Protein AF-A0A2V4DAQ4-F1 (afdb_monomer)

Mean predicted aligned error: 3.09 Å

Sequence (218 aa):
MEGFARWHLEQPGQRAATIFVIADQLGDAGFRNWLAELLSASPHITVACHGLNHRSWSAWGEDEEGFTAALRLAKRKIMEFVGPAWRPWFRAPAGYVAPWMSRVLASEGFTVDSSVNPSMLVERKAGKGNSWHQVEAAMELAGVVERPWLTSGIGPACGPALHLPILRGFAKRAWRRISSLPLASDANICDRSREVVTVYWHLDDHARRNGRWAPPLS

pLDDT: mean 94.97, std 4.45, range [60.16, 98.81]

Structure (mmCIF, N/CA/C/O backbone):
data_AF-A0A2V4DAQ4-F1
#
_entry.id   AF-A0A2V4DAQ4-F1
#
loop_
_atom_site.group_PDB
_atom_site.id
_atom_site.type_symbol
_atom_site.label_atom_id
_atom_site.label_alt_id
_atom_site.label_comp_id
_atom_site.label_asym_id
_atom_site.label_entity_id
_atom_site.label_seq_id
_atom_site.pdbx_PDB_ins_code
_atom_site.Cartn_x
_atom_site.Cartn_y
_atom_site.Cartn_z
_atom_site.occupancy
_atom_site.B_iso_or_equiv
_atom_site.auth_seq_id
_atom_site.auth_comp_id
_atom_site.auth_asym_id
_atom_site.auth_atom_id
_atom_site.pdbx_PDB_model_num
ATOM 1 N N . MET A 1 1 ? 0.193 -2.028 -17.803 1.00 88.06 1 MET A N 1
ATOM 2 C CA . MET A 1 1 ? 1.449 -2.142 -17.029 1.00 88.06 1 MET A CA 1
ATOM 3 C C . MET A 1 1 ? 2.583 -1.298 -17.610 1.00 88.06 1 MET A C 1
ATOM 5 O O . MET A 1 1 ? 3.127 -0.480 -16.880 1.00 88.06 1 MET A O 1
ATOM 9 N N . GLU A 1 2 ? 2.880 -1.382 -18.911 1.00 90.31 2 GLU A N 1
ATOM 10 C CA . GLU A 1 2 ? 3.940 -0.575 -19.558 1.00 90.31 2 GLU A CA 1
ATOM 11 C C . GLU A 1 2 ? 3.824 0.941 -19.336 1.00 90.31 2 GLU A C 1
ATOM 13 O O . GLU A 1 2 ? 4.829 1.609 -19.115 1.00 90.31 2 GLU A O 1
ATOM 18 N N . GLY A 1 3 ? 2.603 1.492 -19.350 1.00 93.12 3 GLY A N 1
ATOM 19 C CA . GLY A 1 3 ? 2.387 2.919 -19.089 1.00 93.12 3 GLY A CA 1
ATOM 20 C C . GLY A 1 3 ? 2.895 3.363 -17.710 1.00 93.12 3 GLY A C 1
ATOM 21 O O . GLY A 1 3 ? 3.480 4.436 -17.605 1.00 93.12 3 GLY A O 1
ATOM 22 N N . PHE A 1 4 ? 2.760 2.513 -16.680 1.00 94.50 4 PHE A N 1
ATOM 23 C CA . PHE A 1 4 ? 3.320 2.792 -15.355 1.00 94.50 4 PHE A CA 1
ATOM 24 C C . PHE A 1 4 ? 4.847 2.793 -15.399 1.00 94.50 4 PHE A C 1
ATOM 26 O O . PHE A 1 4 ? 5.459 3.736 -14.911 1.00 94.50 4 PHE A O 1
ATOM 33 N N . ALA A 1 5 ? 5.452 1.756 -15.991 1.00 94.19 5 ALA A N 1
ATOM 34 C CA . ALA A 1 5 ? 6.907 1.643 -16.075 1.00 94.19 5 ALA A CA 1
ATOM 35 C C . ALA A 1 5 ? 7.506 2.853 -16.800 1.00 94.19 5 ALA A C 1
ATOM 37 O O . ALA A 1 5 ? 8.439 3.468 -16.299 1.00 94.19 5 ALA A O 1
ATOM 38 N N . ARG A 1 6 ? 6.896 3.263 -17.916 1.00 92.88 6 ARG A N 1
ATOM 39 C CA . ARG A 1 6 ? 7.272 4.471 -18.654 1.00 92.88 6 ARG A CA 1
ATOM 40 C C . ARG A 1 6 ? 7.172 5.727 -17.792 1.00 92.88 6 ARG A C 1
ATOM 42 O O . ARG A 1 6 ? 8.155 6.438 -17.633 1.00 92.88 6 ARG A O 1
ATOM 49 N N . TRP A 1 7 ? 6.006 5.964 -17.187 1.00 92.19 7 TRP A N 1
ATOM 50 C CA . TRP A 1 7 ? 5.784 7.113 -16.308 1.00 92.19 7 TRP A CA 1
ATOM 51 C C . TRP A 1 7 ? 6.791 7.169 -15.150 1.00 92.19 7 TRP A C 1
ATOM 53 O O . TRP A 1 7 ? 7.235 8.254 -14.783 1.00 92.19 7 TRP A O 1
ATOM 63 N N . HIS A 1 8 ? 7.145 6.025 -14.566 1.00 93.62 8 HIS A N 1
ATOM 64 C CA . HIS A 1 8 ? 8.093 5.940 -13.456 1.00 93.62 8 HIS A CA 1
ATOM 65 C C . HIS A 1 8 ? 9.540 6.185 -13.900 1.00 93.62 8 HIS A C 1
ATOM 67 O O . HIS A 1 8 ? 10.227 7.027 -13.326 1.00 93.62 8 HIS A O 1
ATOM 73 N N . LEU A 1 9 ? 9.993 5.473 -14.935 1.00 93.75 9 LEU A N 1
ATOM 74 C CA . LEU A 1 9 ? 11.391 5.471 -15.376 1.00 93.75 9 LEU A CA 1
ATOM 75 C C . LEU A 1 9 ? 11.796 6.760 -16.101 1.00 93.75 9 LEU A C 1
ATOM 77 O O . LEU A 1 9 ? 12.951 7.164 -16.005 1.00 93.75 9 LEU A O 1
ATOM 81 N N . GLU A 1 10 ? 10.865 7.417 -16.796 1.00 91.38 10 GLU A N 1
ATOM 82 C CA . GLU A 1 10 ? 11.124 8.681 -17.500 1.00 91.38 10 GLU A CA 1
ATOM 83 C C . GLU A 1 10 ? 11.078 9.906 -16.572 1.00 91.38 10 GLU A C 1
ATOM 85 O O . GLU A 1 10 ? 11.450 11.009 -16.979 1.00 91.38 10 GLU A O 1
ATOM 90 N N . GLN A 1 11 ? 10.623 9.753 -15.324 1.00 84.88 11 GLN A N 1
ATOM 91 C CA . GLN A 1 11 ? 10.569 10.873 -14.393 1.00 84.88 11 GLN A CA 1
ATOM 92 C C . GLN A 1 11 ? 11.948 11.222 -13.823 1.00 84.88 11 GLN A C 1
ATOM 94 O O . GLN A 1 11 ? 12.660 10.333 -13.343 1.00 84.88 11 GLN A O 1
ATOM 99 N N . PRO A 1 12 ? 12.301 12.521 -13.756 1.00 79.25 12 PRO A N 1
ATOM 100 C CA . PRO A 1 12 ? 13.504 12.967 -13.067 1.00 79.25 12 PRO A CA 1
ATOM 101 C C . PRO A 1 12 ? 13.535 12.452 -11.623 1.00 79.25 12 PRO A C 1
ATOM 103 O O . PRO A 1 12 ? 12.610 12.698 -10.847 1.00 79.25 12 PRO A O 1
ATOM 106 N N . GLY A 1 13 ? 14.593 11.717 -11.276 1.00 77.00 13 GLY A N 1
ATOM 107 C CA . GLY A 1 13 ? 14.785 11.159 -9.936 1.00 77.00 13 GLY A CA 1
ATOM 108 C C . GLY A 1 13 ? 13.868 9.987 -9.564 1.00 77.00 13 GLY A C 1
ATOM 109 O O . GLY A 1 13 ? 13.874 9.620 -8.396 1.00 77.00 13 GLY A O 1
ATOM 110 N N . GLN A 1 14 ? 13.099 9.424 -10.514 1.00 80.75 14 GLN A N 1
ATOM 111 C CA . GLN A 1 14 ? 12.274 8.212 -10.356 1.00 80.75 14 GLN A CA 1
ATOM 112 C C . GLN A 1 14 ? 11.498 8.165 -9.029 1.00 80.75 14 GLN A C 1
ATOM 114 O O . GLN A 1 14 ? 11.869 7.458 -8.091 1.00 80.75 14 GLN A O 1
ATOM 119 N N . ARG A 1 15 ? 10.407 8.940 -8.941 1.00 88.06 15 ARG A N 1
ATOM 120 C CA . ARG A 1 15 ? 9.605 9.083 -7.714 1.00 88.06 15 ARG A CA 1
ATOM 121 C C . ARG A 1 15 ? 9.295 7.727 -7.067 1.00 88.06 15 ARG A C 1
ATOM 123 O O . ARG A 1 15 ? 8.670 6.878 -7.691 1.00 88.06 15 ARG A O 1
ATOM 130 N N . ALA A 1 16 ? 9.677 7.564 -5.801 1.00 92.25 16 ALA A N 1
ATOM 131 C CA . ALA A 1 16 ? 9.424 6.339 -5.053 1.00 92.25 16 ALA A CA 1
ATOM 132 C C . ALA A 1 16 ? 7.933 5.975 -5.013 1.00 92.25 16 ALA A C 1
ATOM 134 O O . ALA A 1 16 ? 7.076 6.836 -4.789 1.00 92.25 16 ALA A O 1
ATOM 135 N N . ALA A 1 17 ? 7.637 4.693 -5.229 1.00 94.69 17 ALA A N 1
ATOM 136 C CA . ALA A 1 17 ? 6.281 4.165 -5.241 1.00 94.69 17 ALA A CA 1
ATOM 137 C C . ALA A 1 17 ? 6.245 2.725 -4.717 1.00 94.69 17 ALA A C 1
ATOM 139 O O . ALA A 1 17 ? 7.155 1.934 -4.961 1.00 94.69 17 ALA A O 1
ATOM 140 N N . THR A 1 18 ? 5.153 2.373 -4.040 1.00 97.81 18 THR A N 1
ATOM 141 C CA . THR A 1 18 ? 4.904 1.006 -3.574 1.00 97.81 18 THR A CA 1
ATOM 142 C C . THR A 1 18 ? 3.828 0.350 -4.420 1.00 97.81 18 THR A C 1
ATOM 144 O O . THR A 1 18 ? 2.713 0.865 -4.537 1.00 97.81 18 THR A O 1
ATOM 147 N N . ILE A 1 19 ? 4.136 -0.818 -4.974 1.00 98.25 19 ILE A N 1
ATOM 148 C CA . ILE A 1 19 ? 3.165 -1.659 -5.667 1.00 98.25 19 ILE A CA 1
ATOM 149 C C . ILE A 1 19 ? 2.613 -2.678 -4.670 1.00 98.25 19 ILE A C 1
ATOM 151 O O . ILE A 1 19 ? 3.322 -3.569 -4.211 1.00 98.25 19 ILE A O 1
ATOM 155 N N . PHE A 1 20 ? 1.327 -2.568 -4.346 1.00 98.44 20 PHE A N 1
ATOM 156 C CA . PHE A 1 20 ? 0.622 -3.599 -3.585 1.00 98.44 20 PHE A CA 1
ATOM 157 C C . PHE A 1 20 ? 0.195 -4.721 -4.539 1.00 98.44 20 PHE A C 1
ATOM 159 O O . PHE A 1 20 ? -0.675 -4.514 -5.387 1.00 98.44 20 PHE A O 1
ATOM 166 N N . VAL A 1 21 ? 0.809 -5.897 -4.408 1.00 98.50 21 VAL A N 1
ATOM 167 C CA . VAL A 1 21 ? 0.642 -7.040 -5.320 1.00 98.50 21 VAL A CA 1
ATOM 168 C C . VAL A 1 21 ? -0.369 -8.039 -4.776 1.00 98.50 21 VAL A C 1
ATOM 170 O O . VAL A 1 21 ? -0.294 -8.450 -3.618 1.00 98.50 21 VAL A O 1
ATOM 173 N N . ILE A 1 22 ? -1.294 -8.472 -5.634 1.00 98.44 22 ILE A N 1
ATOM 174 C CA . ILE A 1 22 ? -2.139 -9.640 -5.374 1.00 98.44 22 ILE A CA 1
ATOM 175 C C . ILE A 1 22 ? -1.283 -10.866 -5.690 1.00 98.44 22 ILE A C 1
ATOM 177 O O . ILE A 1 22 ? -0.879 -11.049 -6.836 1.00 98.44 22 ILE A O 1
ATOM 181 N N . ALA A 1 23 ? -0.965 -11.694 -4.696 1.00 98.38 23 ALA A N 1
ATOM 182 C CA . ALA A 1 23 ? 0.057 -12.730 -4.859 1.00 98.38 23 ALA A CA 1
ATOM 183 C C . ALA A 1 23 ? -0.237 -13.740 -5.983 1.00 98.38 23 ALA A C 1
ATOM 185 O O . ALA A 1 23 ? 0.702 -14.237 -6.600 1.00 98.38 23 ALA A O 1
ATOM 186 N N . ASP A 1 24 ? -1.501 -14.029 -6.299 1.00 97.88 24 ASP A N 1
ATOM 187 C CA . ASP A 1 24 ? -1.840 -14.920 -7.415 1.00 97.88 24 ASP A CA 1
ATOM 188 C C . ASP A 1 24 ? -1.550 -14.312 -8.798 1.00 97.88 24 ASP A C 1
ATOM 190 O O . ASP A 1 24 ? -1.367 -15.061 -9.755 1.00 97.88 24 ASP A O 1
ATOM 194 N N . GLN A 1 25 ? -1.381 -12.987 -8.914 1.00 97.25 25 GLN A N 1
ATOM 195 C CA . GLN A 1 25 ? -0.885 -12.366 -10.153 1.00 97.25 25 GLN A CA 1
ATOM 196 C C . GLN A 1 25 ? 0.553 -12.790 -10.474 1.00 97.25 25 GLN A C 1
ATOM 198 O O . GLN A 1 25 ? 0.945 -12.780 -11.635 1.00 97.25 25 GLN A O 1
ATOM 203 N N . LEU A 1 26 ? 1.324 -13.249 -9.482 1.00 97.75 26 LEU A N 1
ATOM 204 C CA . LEU A 1 26 ? 2.643 -13.851 -9.706 1.00 97.75 26 LEU A CA 1
ATOM 205 C C . LEU A 1 26 ? 2.565 -15.241 -10.364 1.00 97.75 26 LEU A C 1
ATOM 207 O O . LEU A 1 26 ? 3.599 -15.861 -10.606 1.00 97.75 26 LEU A O 1
ATOM 211 N N . GLY A 1 27 ? 1.365 -15.762 -10.636 1.00 96.56 27 GLY A N 1
ATOM 212 C CA . GLY A 1 27 ? 1.163 -16.909 -11.520 1.00 96.56 27 GLY A CA 1
ATOM 213 C C . GLY A 1 27 ? 1.199 -16.543 -13.008 1.00 96.56 27 GLY A C 1
ATOM 214 O O . GLY A 1 27 ? 1.460 -17.416 -13.831 1.00 96.56 27 GLY A O 1
ATOM 215 N N . ASP A 1 28 ? 0.980 -15.272 -13.359 1.00 97.69 28 ASP A N 1
ATOM 216 C CA . ASP A 1 28 ? 1.005 -14.796 -14.742 1.00 97.69 28 ASP A CA 1
ATOM 217 C C . ASP A 1 28 ? 2.431 -14.430 -15.177 1.00 97.69 28 ASP A C 1
ATOM 219 O O . ASP A 1 28 ? 3.085 -13.573 -14.580 1.00 97.69 28 ASP A O 1
ATOM 223 N N . ALA A 1 29 ? 2.924 -15.073 -16.237 1.00 97.44 29 ALA A N 1
ATOM 224 C CA . ALA A 1 29 ? 4.288 -14.859 -16.720 1.00 97.44 29 ALA A CA 1
ATOM 225 C C . ALA A 1 29 ? 4.521 -13.416 -17.199 1.00 97.44 29 ALA A C 1
ATOM 227 O O . ALA A 1 29 ? 5.598 -12.867 -16.972 1.00 97.44 29 ALA A O 1
ATOM 228 N N . GLY A 1 30 ? 3.511 -12.785 -17.808 1.00 97.44 30 GLY A N 1
ATOM 229 C CA . GLY A 1 30 ? 3.601 -11.403 -18.279 1.00 97.44 30 GLY A CA 1
ATOM 230 C C . GLY A 1 30 ? 3.790 -10.416 -17.128 1.00 97.44 30 GLY A C 1
ATOM 231 O O . GLY A 1 30 ? 4.722 -9.613 -17.145 1.00 97.44 30 GLY A O 1
ATOM 232 N N . PHE A 1 31 ? 2.952 -10.517 -16.095 1.00 97.50 31 PHE A N 1
ATOM 233 C CA . PHE A 1 31 ? 3.047 -9.709 -14.881 1.00 97.50 31 PHE A CA 1
ATOM 234 C C . PHE A 1 31 ? 4.381 -9.917 -14.159 1.00 97.50 31 PHE A C 1
ATOM 236 O O . PHE A 1 31 ? 5.025 -8.941 -13.774 1.00 97.50 31 PHE A O 1
ATOM 243 N N . ARG A 1 32 ? 4.823 -11.173 -14.001 1.00 97.94 32 ARG A N 1
ATOM 244 C CA . ARG A 1 32 ? 6.113 -11.488 -13.367 1.00 97.94 32 ARG A CA 1
ATOM 245 C C . ARG A 1 32 ? 7.277 -10.846 -14.107 1.00 97.94 32 ARG A C 1
ATOM 247 O O . ARG A 1 32 ? 8.070 -10.156 -13.478 1.00 97.94 32 ARG A O 1
ATOM 254 N N . ASN A 1 33 ? 7.382 -11.069 -15.416 1.00 98.25 33 ASN A N 1
ATOM 255 C CA . ASN A 1 33 ? 8.503 -10.557 -16.202 1.00 98.25 33 ASN A C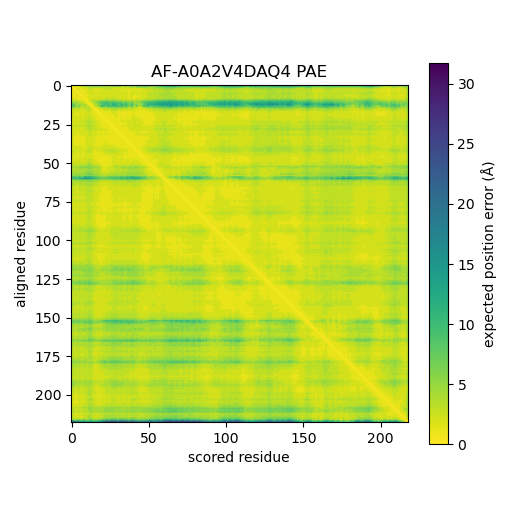A 1
ATOM 256 C C . ASN A 1 33 ? 8.535 -9.029 -16.151 1.00 98.25 33 ASN A C 1
ATOM 258 O O . ASN A 1 33 ? 9.567 -8.449 -15.828 1.00 98.25 33 ASN A O 1
ATOM 262 N N . TRP A 1 34 ? 7.375 -8.390 -16.328 1.00 97.94 34 TRP A N 1
ATOM 263 C CA . TRP A 1 34 ? 7.244 -6.942 -16.200 1.00 97.94 34 TRP A CA 1
ATOM 264 C C . TRP A 1 34 ? 7.681 -6.423 -14.821 1.00 97.94 34 TRP A C 1
ATOM 266 O O . TRP A 1 34 ? 8.412 -5.435 -14.736 1.00 97.94 34 TRP A O 1
ATOM 276 N N . LEU A 1 35 ? 7.252 -7.072 -13.734 1.00 98.38 35 LEU A N 1
ATOM 277 C CA . LEU A 1 35 ? 7.607 -6.642 -12.382 1.00 98.38 35 LEU A CA 1
ATOM 278 C C . LEU A 1 35 ? 9.103 -6.849 -12.107 1.00 98.38 35 LEU A C 1
ATOM 280 O O . LEU A 1 35 ? 9.733 -5.968 -11.531 1.00 98.38 35 LEU A O 1
ATOM 284 N N . ALA A 1 36 ? 9.684 -7.969 -12.542 1.00 98.31 36 ALA A N 1
ATOM 285 C CA . ALA A 1 36 ? 11.115 -8.234 -12.396 1.00 98.31 36 ALA A CA 1
ATOM 286 C C . ALA A 1 36 ? 11.969 -7.204 -13.153 1.00 98.31 36 ALA A C 1
ATOM 288 O O . ALA A 1 36 ? 12.915 -6.657 -12.587 1.00 98.31 36 ALA A O 1
ATOM 289 N N . GLU A 1 37 ? 11.606 -6.888 -14.399 1.00 98.06 37 GLU A N 1
ATOM 290 C CA . GLU A 1 37 ? 12.274 -5.854 -15.197 1.00 98.06 37 GLU A CA 1
ATOM 291 C C . GLU A 1 37 ? 12.172 -4.478 -14.533 1.00 98.06 37 GLU A C 1
ATOM 293 O O . GLU A 1 37 ? 13.173 -3.775 -14.402 1.00 98.06 37 GLU A O 1
ATOM 298 N N . LEU A 1 38 ? 10.982 -4.109 -14.048 1.00 97.62 38 LEU A N 1
ATOM 299 C CA . LEU A 1 38 ? 10.762 -2.842 -13.355 1.00 97.62 38 LEU A CA 1
ATOM 300 C C . LEU A 1 38 ? 11.618 -2.721 -12.085 1.00 97.62 38 LEU A C 1
ATOM 302 O O . LEU A 1 38 ? 12.229 -1.676 -11.862 1.00 97.62 38 LEU A O 1
ATOM 306 N N . LEU A 1 39 ? 11.675 -3.777 -11.268 1.00 97.69 39 LEU A N 1
ATOM 307 C CA . LEU A 1 39 ? 12.487 -3.809 -10.047 1.00 97.69 39 LEU A CA 1
ATOM 308 C C . LEU A 1 39 ? 13.987 -3.764 -10.355 1.00 97.69 39 LEU A C 1
ATOM 310 O O . LEU A 1 39 ? 14.741 -3.117 -9.634 1.00 97.69 39 LEU A O 1
ATOM 314 N N . SER A 1 40 ? 14.424 -4.399 -11.447 1.00 96.94 40 SER A N 1
ATOM 315 C CA . SER A 1 40 ? 15.814 -4.309 -11.903 1.00 96.94 40 SER A CA 1
ATOM 316 C C . SER A 1 40 ? 16.169 -2.918 -12.434 1.00 96.94 40 SER A C 1
ATOM 318 O O . SER A 1 40 ? 17.326 -2.512 -12.346 1.00 96.94 40 SER A O 1
ATOM 320 N N . ALA A 1 41 ? 15.203 -2.201 -13.011 1.00 95.94 41 ALA A N 1
ATOM 321 C CA . ALA A 1 41 ? 15.412 -0.887 -13.612 1.00 95.94 41 ALA A CA 1
ATOM 322 C C . ALA A 1 41 ? 15.319 0.272 -12.607 1.00 95.94 41 ALA A C 1
ATOM 324 O O . ALA A 1 41 ? 15.774 1.377 -12.913 1.00 95.94 41 ALA A O 1
ATOM 325 N N . SER A 1 42 ? 14.722 0.059 -11.427 1.00 95.81 42 SER A N 1
ATOM 326 C CA . SER A 1 42 ? 14.547 1.120 -10.437 1.00 95.81 42 SER A CA 1
ATOM 327 C C . SER A 1 42 ? 14.598 0.630 -8.985 1.00 95.81 42 SER A C 1
ATOM 329 O O . SER A 1 42 ? 13.698 -0.091 -8.551 1.00 95.81 42 SER A O 1
ATOM 331 N N . PRO A 1 43 ? 15.549 1.128 -8.169 1.00 94.06 43 PRO A N 1
ATOM 332 C CA . PRO A 1 43 ? 15.582 0.849 -6.732 1.00 94.06 43 PRO A CA 1
ATOM 333 C C . PRO A 1 43 ? 14.504 1.618 -5.944 1.00 94.06 43 PRO A C 1
ATOM 335 O O . PRO A 1 43 ? 14.385 1.448 -4.733 1.00 94.06 43 PRO A O 1
ATOM 338 N N . HIS A 1 44 ? 13.734 2.489 -6.606 1.00 95.25 44 HIS A N 1
ATOM 339 C CA . HIS A 1 44 ? 12.709 3.330 -5.982 1.00 95.25 44 HIS A CA 1
ATOM 340 C C . HIS A 1 44 ? 11.323 2.670 -5.943 1.00 95.25 44 HIS A C 1
ATOM 342 O O . HIS A 1 44 ? 10.379 3.247 -5.399 1.00 95.25 44 HIS A O 1
ATOM 34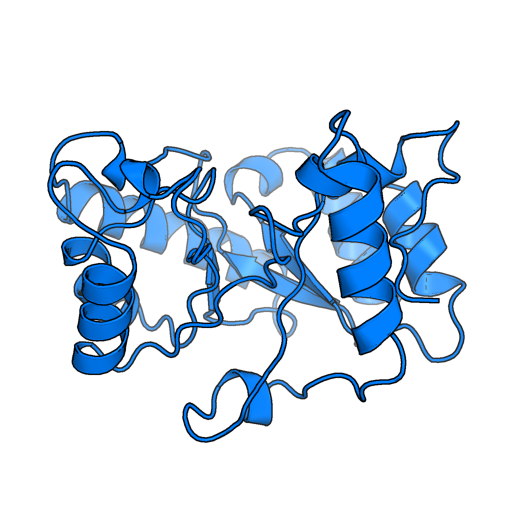8 N N . ILE A 1 45 ? 11.188 1.469 -6.511 1.00 97.38 45 ILE A N 1
ATOM 349 C CA . ILE A 1 45 ? 9.969 0.671 -6.417 1.00 97.38 45 ILE A CA 1
ATOM 350 C C . ILE A 1 45 ? 10.091 -0.302 -5.252 1.00 97.38 45 ILE A C 1
ATOM 352 O O . ILE A 1 45 ? 10.993 -1.137 -5.206 1.00 97.38 45 ILE A O 1
ATOM 356 N N . THR A 1 46 ? 9.137 -0.227 -4.331 1.00 98.25 46 THR A N 1
ATOM 357 C CA . THR A 1 46 ? 8.936 -1.247 -3.301 1.00 98.25 46 THR A CA 1
ATOM 358 C C . THR A 1 46 ? 7.681 -2.058 -3.594 1.00 98.25 46 THR A C 1
ATOM 360 O O . THR A 1 46 ? 6.795 -1.632 -4.340 1.00 98.25 46 THR A O 1
ATOM 363 N N . VAL A 1 47 ? 7.595 -3.256 -3.020 1.00 98.75 47 VAL A N 1
ATOM 364 C CA . VAL A 1 47 ? 6.462 -4.163 -3.206 1.00 98.75 47 VAL A CA 1
ATOM 365 C C . VAL A 1 47 ? 5.898 -4.585 -1.859 1.00 98.75 47 VAL A C 1
ATOM 367 O O . VAL A 1 47 ? 6.634 -4.969 -0.954 1.00 98.75 47 VAL A O 1
ATOM 370 N N . ALA A 1 48 ? 4.576 -4.536 -1.748 1.00 98.69 48 ALA A N 1
ATOM 371 C CA . ALA A 1 48 ? 3.821 -4.845 -0.542 1.00 98.69 48 ALA A CA 1
ATOM 372 C C . ALA A 1 48 ? 2.648 -5.791 -0.851 1.00 98.69 48 ALA A C 1
ATOM 374 O O . ALA A 1 48 ? 2.356 -6.097 -2.010 1.00 98.69 48 ALA A O 1
ATOM 375 N N . CYS A 1 49 ? 1.962 -6.273 0.183 1.00 98.69 49 CYS A N 1
ATOM 376 C CA . CYS A 1 49 ? 0.914 -7.284 0.046 1.00 98.69 49 CYS A CA 1
ATOM 377 C C . CYS A 1 49 ? -0.463 -6.668 -0.226 1.00 98.69 49 CYS A C 1
ATOM 379 O O . CYS A 1 49 ? -0.952 -5.859 0.560 1.00 98.69 49 CYS A O 1
ATOM 381 N N . HIS A 1 50 ? -1.132 -7.124 -1.287 1.00 98.44 50 HIS A N 1
ATOM 382 C CA . HIS A 1 50 ? -2.546 -6.847 -1.565 1.00 98.44 50 HIS A CA 1
ATOM 383 C C . HIS A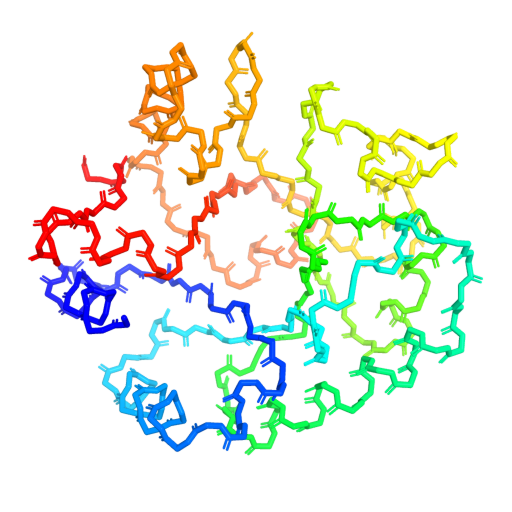 1 50 ? -3.437 -8.088 -1.379 1.00 98.44 50 HIS A C 1
ATOM 385 O O . HIS A 1 50 ? -4.475 -8.230 -2.023 1.00 98.44 50 HIS A O 1
ATOM 391 N N . GLY A 1 51 ? -3.017 -9.023 -0.524 1.00 97.94 51 GLY A N 1
ATOM 392 C CA . GLY A 1 51 ? -3.682 -10.308 -0.317 1.00 97.94 51 GLY A CA 1
ATOM 393 C C . GLY A 1 51 ? -3.353 -11.355 -1.388 1.00 97.94 51 GLY A C 1
ATOM 394 O O . GLY A 1 51 ? -2.527 -11.144 -2.273 1.00 97.94 51 GLY A O 1
ATOM 395 N N . LEU A 1 52 ? -3.994 -12.523 -1.280 1.00 98.06 52 LEU A N 1
ATOM 396 C CA . LEU A 1 52 ? -3.704 -13.677 -2.136 1.00 98.06 52 LEU A CA 1
ATOM 397 C C . LEU A 1 52 ? -4.408 -13.603 -3.497 1.00 98.06 52 LEU A C 1
ATOM 399 O O . LEU A 1 52 ? -3.752 -13.526 -4.526 1.00 98.06 52 LEU A O 1
ATOM 403 N N . ASN A 1 53 ? -5.740 -13.591 -3.473 1.00 95.12 53 ASN A N 1
ATOM 404 C CA . ASN A 1 53 ? -6.630 -13.717 -4.634 1.00 95.12 53 ASN A CA 1
ATOM 405 C C . ASN A 1 53 ? -7.628 -12.548 -4.731 1.00 95.12 53 ASN A C 1
ATOM 407 O O . ASN A 1 53 ? -8.695 -12.671 -5.326 1.00 95.12 53 ASN A O 1
ATOM 411 N N . HIS A 1 54 ? -7.307 -11.424 -4.083 1.00 93.81 54 HIS A N 1
ATOM 412 C CA . HIS A 1 54 ? -8.151 -10.230 -4.026 1.00 93.81 54 HIS A CA 1
ATOM 413 C C . HIS A 1 54 ? -9.530 -10.438 -3.346 1.00 93.81 54 HIS A C 1
ATOM 415 O O . HIS A 1 54 ? -10.469 -9.674 -3.580 1.00 93.81 54 HIS A O 1
ATOM 421 N N . ARG A 1 55 ? -9.665 -11.436 -2.455 1.00 95.19 55 ARG A N 1
ATOM 422 C CA . ARG A 1 55 ? -10.845 -11.595 -1.583 1.00 95.19 55 ARG A CA 1
ATOM 423 C C . ARG A 1 55 ? -10.983 -10.406 -0.624 1.00 95.19 55 ARG A C 1
ATOM 425 O O . ARG A 1 55 ? -10.079 -10.115 0.155 1.00 95.19 55 ARG A O 1
ATOM 432 N N . SER A 1 56 ? -12.145 -9.756 -0.631 1.00 95.31 56 SER A N 1
ATOM 433 C CA . SER A 1 56 ? -12.517 -8.729 0.352 1.00 95.31 56 SER A CA 1
ATOM 434 C C . SER A 1 56 ? -12.975 -9.379 1.658 1.00 95.31 56 SER A C 1
ATOM 436 O O . SER A 1 56 ? -14.156 -9.668 1.820 1.00 95.31 56 SER A O 1
ATOM 438 N N . TRP A 1 57 ? -12.042 -9.640 2.573 1.00 94.56 57 TRP A N 1
ATOM 439 C CA . TRP A 1 57 ? -12.291 -10.392 3.810 1.00 94.56 57 TRP A CA 1
ATOM 440 C C . TRP A 1 57 ? -13.385 -9.779 4.687 1.00 94.56 57 TRP A C 1
ATOM 442 O O . TRP A 1 57 ? -14.344 -10.472 5.006 1.00 94.56 57 TRP A O 1
ATOM 452 N N . SER A 1 58 ? -13.316 -8.476 4.982 1.00 92.69 58 SER A N 1
ATOM 453 C CA . SER A 1 58 ? -14.302 -7.820 5.857 1.00 92.69 58 SER A CA 1
ATOM 454 C C . SER A 1 58 ? -15.671 -7.558 5.220 1.00 92.69 58 SER A C 1
ATOM 456 O O . SER A 1 58 ? -16.588 -7.092 5.898 1.00 92.69 58 SER A O 1
ATOM 458 N N . ALA A 1 59 ? -15.830 -7.829 3.918 1.00 91.94 59 ALA A N 1
ATOM 459 C CA . ALA A 1 59 ? -17.146 -7.804 3.280 1.00 91.94 59 ALA A CA 1
ATOM 460 C C . ALA A 1 59 ? -18.018 -8.989 3.733 1.00 91.94 59 ALA A C 1
ATOM 462 O O . ALA A 1 59 ? -19.241 -8.942 3.605 1.00 91.94 59 ALA A O 1
ATOM 463 N N . TRP A 1 60 ? -17.377 -10.034 4.255 1.00 84.94 60 TRP A N 1
ATOM 464 C CA . TRP A 1 60 ? -17.995 -11.231 4.804 1.00 84.94 60 TRP A CA 1
ATOM 465 C C . TRP A 1 60 ? -17.824 -11.235 6.330 1.00 84.94 60 TRP A C 1
ATOM 467 O O . TRP A 1 60 ? -17.228 -10.318 6.896 1.00 84.94 60 TRP A O 1
ATOM 477 N N . GLY A 1 61 ? -18.392 -12.233 7.009 1.00 84.19 61 GLY A N 1
ATOM 478 C CA . GLY A 1 61 ? -18.167 -12.413 8.445 1.00 84.19 61 GLY A CA 1
ATOM 479 C C . GLY A 1 61 ? -16.681 -12.568 8.790 1.00 84.19 61 GLY A C 1
ATOM 480 O O . GLY A 1 61 ? -15.843 -12.766 7.908 1.00 84.19 61 GLY A O 1
ATOM 481 N N . GLU A 1 62 ? -16.367 -12.465 10.078 1.00 94.50 62 GLU A N 1
ATOM 482 C CA . GLU A 1 62 ? -15.001 -12.641 10.577 1.00 94.50 62 GLU A CA 1
ATOM 483 C C . GLU A 1 62 ? -14.481 -14.047 10.238 1.00 94.50 62 GLU A C 1
ATOM 485 O O . GLU A 1 62 ? -15.184 -15.042 10.411 1.00 94.50 62 GLU A O 1
ATOM 490 N N . ASP A 1 63 ? -13.261 -14.113 9.704 1.00 96.06 63 ASP A N 1
ATOM 491 C CA . ASP A 1 63 ? -12.601 -15.339 9.238 1.00 96.06 63 ASP A CA 1
ATOM 492 C C . ASP A 1 63 ? -11.088 -15.169 9.445 1.00 96.06 63 ASP A C 1
ATOM 494 O O . ASP A 1 63 ? -10.316 -14.973 8.501 1.00 96.06 63 ASP A O 1
ATOM 498 N N . GLU A 1 64 ? -10.676 -15.127 10.717 1.00 97.19 64 GLU A N 1
ATOM 499 C CA . GLU A 1 64 ? -9.282 -14.898 11.113 1.00 97.19 64 GLU A CA 1
ATOM 500 C C . GLU A 1 64 ? -8.351 -15.995 10.594 1.00 97.19 64 GLU A C 1
ATOM 502 O O . GLU A 1 64 ? -7.279 -15.693 10.065 1.00 97.19 64 GLU A O 1
ATOM 507 N N . GLU A 1 65 ? -8.762 -17.260 10.691 1.00 97.69 65 GLU A N 1
ATOM 508 C CA . GLU A 1 65 ? -7.968 -18.406 10.242 1.00 97.69 65 GLU A CA 1
ATOM 509 C C . GLU A 1 65 ? -7.749 -18.376 8.728 1.00 97.69 65 GLU A C 1
ATOM 511 O O . GLU A 1 65 ? -6.608 -18.474 8.259 1.00 97.69 65 GLU A O 1
ATOM 516 N N . GLY A 1 66 ? -8.822 -18.175 7.954 1.00 98.06 66 GLY A N 1
ATOM 517 C CA . GLY A 1 66 ? -8.737 -18.063 6.506 1.00 98.06 66 GLY A CA 1
ATOM 518 C C . GLY A 1 66 ? -7.885 -16.870 6.086 1.00 98.06 66 GLY A C 1
ATOM 519 O O . GLY A 1 66 ? -7.034 -17.001 5.197 1.00 98.06 66 GLY A O 1
ATOM 520 N N . PHE A 1 67 ? -8.062 -15.719 6.743 1.00 98.25 67 PHE A N 1
ATOM 521 C CA . PHE A 1 67 ? -7.283 -14.521 6.442 1.00 98.25 67 PHE A CA 1
ATOM 522 C C . PHE A 1 67 ? -5.797 -14.732 6.744 1.00 98.25 67 PHE A C 1
ATOM 524 O O . PHE A 1 67 ? -4.948 -14.430 5.903 1.00 98.25 67 PHE A O 1
ATOM 531 N N . THR A 1 68 ? -5.482 -15.342 7.888 1.00 98.56 68 THR A N 1
ATOM 532 C CA . THR A 1 68 ? -4.117 -15.697 8.296 1.00 98.56 68 THR A CA 1
ATOM 533 C C . THR A 1 68 ? -3.457 -16.624 7.279 1.00 98.56 68 THR A C 1
ATOM 535 O O . THR A 1 68 ? -2.353 -16.350 6.800 1.00 98.56 68 THR A O 1
ATOM 538 N N . ALA A 1 69 ? -4.135 -17.710 6.896 1.00 98.50 69 ALA A N 1
ATOM 539 C CA . ALA A 1 69 ? -3.618 -18.669 5.924 1.00 98.50 69 ALA A CA 1
ATOM 540 C C . ALA A 1 69 ? -3.333 -18.004 4.566 1.00 98.50 69 ALA A C 1
ATOM 542 O O . ALA A 1 69 ? -2.272 -18.220 3.968 1.00 98.50 69 ALA A O 1
ATOM 543 N N . ALA A 1 70 ? -4.242 -17.139 4.106 1.00 98.44 70 ALA A N 1
ATOM 544 C CA . ALA A 1 70 ? -4.074 -16.397 2.865 1.00 98.44 70 ALA A CA 1
ATOM 545 C C . ALA A 1 70 ? -2.916 -15.389 2.932 1.00 98.44 70 ALA A C 1
ATOM 547 O O . ALA A 1 70 ? -2.133 -15.308 1.983 1.00 98.44 70 ALA A O 1
ATOM 548 N N . LEU A 1 71 ? -2.765 -14.656 4.041 1.00 98.44 71 LEU A N 1
ATOM 549 C CA . LEU A 1 71 ? -1.653 -13.724 4.241 1.00 98.44 71 LEU A CA 1
ATOM 550 C C . LEU A 1 71 ? -0.306 -14.438 4.266 1.00 98.44 71 LEU A C 1
ATOM 552 O O . LEU A 1 71 ? 0.623 -13.980 3.606 1.00 98.44 71 LEU A O 1
ATOM 556 N N . ARG A 1 72 ? -0.192 -15.572 4.966 1.00 98.62 72 ARG A N 1
ATOM 557 C CA . ARG A 1 72 ? 1.043 -16.373 5.005 1.00 98.62 72 ARG A CA 1
ATOM 558 C C . ARG A 1 72 ? 1.469 -16.817 3.613 1.00 98.62 72 ARG A C 1
ATOM 560 O O . ARG A 1 72 ? 2.635 -16.663 3.246 1.00 98.62 72 ARG A O 1
ATOM 567 N N . LEU A 1 73 ? 0.525 -17.340 2.830 1.00 98.62 73 LEU A N 1
ATOM 568 C CA . LEU A 1 73 ? 0.789 -17.771 1.461 1.00 98.62 73 LEU A CA 1
ATOM 569 C C . LEU A 1 73 ? 1.168 -16.589 0.559 1.00 98.62 73 LEU A C 1
ATOM 571 O O . LEU A 1 73 ? 2.153 -16.682 -0.173 1.00 98.62 73 LEU A O 1
ATOM 575 N N . ALA A 1 74 ? 0.426 -15.481 0.631 1.00 98.69 74 ALA A N 1
ATOM 576 C CA . ALA A 1 74 ? 0.695 -14.290 -0.168 1.00 98.69 74 ALA A CA 1
ATOM 577 C C . ALA A 1 74 ? 2.064 -13.679 0.159 1.00 98.69 74 ALA A C 1
ATOM 579 O O . ALA A 1 74 ? 2.872 -13.466 -0.742 1.00 98.69 74 ALA A O 1
ATOM 580 N N . LYS A 1 75 ? 2.351 -13.478 1.451 1.00 98.31 75 LYS A N 1
ATOM 581 C CA . LYS A 1 75 ? 3.630 -12.979 1.969 1.00 98.31 75 LYS A CA 1
ATOM 582 C C . LYS A 1 75 ? 4.791 -13.823 1.456 1.00 98.31 75 LYS A C 1
ATOM 584 O O . LYS A 1 75 ? 5.707 -13.271 0.862 1.00 98.31 75 LYS A O 1
ATOM 589 N N . ARG A 1 76 ? 4.725 -15.153 1.602 1.00 98.44 76 ARG A N 1
ATOM 590 C CA . ARG A 1 76 ? 5.774 -16.059 1.109 1.00 98.44 76 ARG A CA 1
ATOM 591 C C . ARG A 1 76 ? 6.009 -15.900 -0.394 1.00 98.44 76 ARG A C 1
ATOM 593 O O . ARG A 1 76 ? 7.142 -15.658 -0.789 1.00 98.44 76 ARG A O 1
ATOM 600 N N . LYS A 1 77 ? 4.947 -15.995 -1.209 1.00 98.62 77 LYS A N 1
ATOM 601 C CA . LYS A 1 77 ? 5.039 -15.880 -2.677 1.00 98.62 77 LYS A CA 1
ATOM 602 C C . LYS A 1 77 ? 5.667 -14.551 -3.107 1.00 98.62 77 LYS A C 1
ATOM 604 O O . LYS A 1 77 ? 6.521 -14.532 -3.986 1.00 98.62 77 LYS A O 1
ATOM 609 N N . ILE A 1 78 ? 5.232 -13.445 -2.499 1.00 98.81 78 ILE A N 1
ATOM 610 C CA . ILE A 1 78 ? 5.725 -12.112 -2.856 1.00 98.81 78 ILE A CA 1
ATOM 611 C C . ILE A 1 78 ? 7.177 -11.952 -2.408 1.00 98.81 78 ILE A C 1
ATOM 613 O O . ILE A 1 78 ? 8.005 -11.582 -3.232 1.00 98.81 78 ILE A O 1
ATOM 617 N N . MET A 1 79 ? 7.501 -12.266 -1.147 1.00 98.25 79 MET A N 1
ATOM 618 C CA . MET A 1 79 ? 8.860 -12.147 -0.602 1.00 98.25 79 MET A CA 1
ATOM 619 C C . MET A 1 79 ? 9.886 -12.940 -1.412 1.00 98.25 79 MET A C 1
ATOM 621 O O . MET A 1 79 ? 10.945 -12.408 -1.734 1.00 98.25 79 MET A O 1
ATOM 625 N N . GLU A 1 80 ? 9.562 -14.187 -1.761 1.00 98.31 80 GLU A N 1
ATOM 626 C CA . GLU A 1 80 ? 10.424 -15.052 -2.571 1.00 98.31 80 GLU A CA 1
ATOM 627 C C . GLU A 1 80 ? 10.695 -14.453 -3.957 1.00 98.31 80 GLU A C 1
ATOM 629 O O . GLU A 1 80 ? 11.809 -14.546 -4.465 1.00 98.31 80 GLU A O 1
ATOM 634 N N . PHE A 1 81 ? 9.697 -13.797 -4.552 1.00 98.62 81 PHE A N 1
ATOM 635 C CA . PHE A 1 81 ? 9.812 -13.226 -5.889 1.00 98.62 81 PHE A CA 1
ATOM 636 C C . PHE A 1 81 ? 10.533 -11.869 -5.920 1.00 98.62 81 PHE A C 1
ATOM 638 O O . PHE A 1 81 ? 11.363 -11.637 -6.795 1.00 98.62 81 PHE A O 1
ATOM 645 N N . VAL A 1 82 ? 10.212 -10.955 -4.997 1.00 98.38 82 VAL A N 1
ATOM 646 C CA . VAL A 1 82 ? 10.673 -9.550 -5.058 1.00 98.38 82 VAL A CA 1
ATOM 647 C C . VAL A 1 82 ? 11.919 -9.270 -4.218 1.00 98.38 82 VAL A C 1
ATOM 649 O O . VAL A 1 82 ? 12.519 -8.201 -4.346 1.00 98.38 82 VAL A O 1
ATOM 652 N N . GLY A 1 83 ? 12.297 -10.200 -3.335 1.00 97.69 83 GLY A N 1
ATOM 653 C CA . GLY A 1 83 ? 13.500 -10.104 -2.516 1.00 97.69 83 GLY A CA 1
ATOM 654 C C . GLY A 1 83 ? 13.583 -8.783 -1.727 1.00 97.69 83 GLY A C 1
ATOM 655 O O . GLY A 1 83 ? 12.638 -8.445 -1.008 1.00 97.69 83 GLY A O 1
ATOM 656 N N . PRO A 1 84 ? 14.677 -8.002 -1.845 1.00 97.38 84 PRO A N 1
ATOM 657 C CA . PRO A 1 84 ? 14.886 -6.773 -1.066 1.00 97.38 84 PRO A CA 1
ATOM 658 C C . PRO A 1 84 ? 13.850 -5.658 -1.281 1.00 97.38 84 PRO A C 1
ATOM 660 O O . PRO A 1 84 ? 13.739 -4.754 -0.448 1.00 97.38 84 PRO A O 1
ATOM 663 N N . ALA A 1 85 ? 13.087 -5.697 -2.379 1.00 98.38 85 ALA A N 1
ATOM 664 C CA . ALA A 1 85 ? 12.024 -4.724 -2.634 1.00 98.38 85 ALA A CA 1
ATOM 665 C C . ALA A 1 85 ? 10.804 -4.927 -1.717 1.00 98.38 85 ALA A C 1
ATOM 667 O O . ALA A 1 85 ? 9.947 -4.046 -1.630 1.00 98.38 85 ALA A O 1
ATOM 668 N N . TRP A 1 86 ? 10.718 -6.068 -1.025 1.00 98.62 86 TRP A N 1
ATOM 669 C CA . TRP A 1 86 ? 9.623 -6.385 -0.119 1.00 98.62 86 TRP A CA 1
ATOM 670 C C . TRP A 1 86 ? 9.522 -5.383 1.029 1.00 98.62 86 TRP A C 1
ATOM 672 O O . TRP A 1 86 ? 10.513 -5.049 1.686 1.00 98.62 86 TRP A O 1
ATOM 682 N N . ARG A 1 87 ? 8.296 -4.962 1.326 1.00 98.62 87 ARG A N 1
ATOM 683 C CA . ARG A 1 87 ? 7.939 -4.278 2.564 1.00 98.62 87 ARG A CA 1
ATOM 684 C C . ARG A 1 87 ? 6.813 -5.033 3.256 1.00 98.62 87 ARG A C 1
ATOM 686 O O . ARG A 1 87 ? 5.859 -5.421 2.580 1.00 98.62 87 ARG A O 1
ATOM 693 N N . PRO A 1 88 ? 6.879 -5.217 4.588 1.00 98.38 88 PRO A N 1
ATOM 694 C CA . PRO A 1 88 ? 5.826 -5.859 5.368 1.00 98.38 88 PRO A CA 1
ATOM 695 C C . PRO A 1 88 ? 4.640 -4.904 5.554 1.00 98.38 88 PRO A C 1
ATOM 697 O O . PRO A 1 88 ? 4.210 -4.610 6.664 1.00 98.38 88 PRO A O 1
ATOM 700 N N . TRP A 1 89 ? 4.130 -4.371 4.452 1.00 98.75 89 TRP A N 1
ATOM 701 C CA . TRP A 1 89 ? 3.007 -3.453 4.413 1.00 98.75 89 TRP A CA 1
ATOM 702 C C . TRP A 1 89 ? 1.830 -4.153 3.749 1.00 98.75 89 TRP A C 1
ATOM 704 O O . TRP A 1 89 ? 2.001 -5.011 2.873 1.00 98.75 89 TRP A O 1
ATOM 714 N N . PHE A 1 90 ? 0.630 -3.804 4.183 1.00 98.69 90 PHE A N 1
ATOM 715 C CA . PHE A 1 90 ? -0.600 -4.407 3.711 1.00 98.69 90 PHE A CA 1
ATOM 716 C C . PHE A 1 90 ? -1.538 -3.361 3.123 1.00 98.69 90 PHE A C 1
ATOM 718 O O . PHE A 1 90 ? -1.508 -2.178 3.460 1.00 98.69 90 PHE A O 1
ATOM 725 N N . ARG A 1 91 ? -2.362 -3.829 2.192 1.00 97.88 91 ARG A N 1
ATOM 726 C CA . ARG A 1 91 ? -3.521 -3.111 1.695 1.00 97.88 91 ARG A CA 1
ATOM 727 C C . ARG A 1 91 ? -4.624 -4.112 1.414 1.00 97.88 91 ARG A C 1
ATOM 729 O O . ARG A 1 91 ? -4.443 -5.045 0.632 1.00 97.88 91 ARG A O 1
ATOM 736 N N . ALA A 1 92 ? -5.794 -3.893 1.981 1.00 97.56 92 ALA A N 1
ATOM 737 C CA . ALA A 1 92 ? -6.925 -4.781 1.835 1.00 97.56 92 ALA A CA 1
ATOM 738 C C . ALA A 1 92 ? -7.515 -4.723 0.415 1.00 97.56 92 ALA A C 1
ATOM 740 O O . ALA A 1 92 ? -7.733 -3.628 -0.126 1.00 97.56 92 ALA A O 1
ATOM 741 N N . PRO A 1 93 ? -7.830 -5.877 -0.200 1.00 96.00 93 PRO A N 1
ATOM 742 C CA . PRO A 1 93 ? -8.548 -5.944 -1.468 1.00 96.00 93 PRO A CA 1
ATOM 743 C C . PRO A 1 93 ? -9.819 -5.095 -1.484 1.00 96.00 93 PRO A C 1
ATOM 745 O O . PRO A 1 93 ? -10.669 -5.180 -0.593 1.00 96.00 93 PRO A O 1
ATOM 748 N N . ALA A 1 94 ? -9.938 -4.252 -2.511 1.00 92.25 94 ALA A N 1
ATOM 749 C CA . ALA A 1 94 ? -11.008 -3.264 -2.664 1.00 92.25 94 ALA A CA 1
ATOM 750 C C . ALA A 1 94 ? -11.200 -2.290 -1.471 1.00 92.25 94 ALA A C 1
ATOM 752 O O . ALA A 1 94 ? -12.199 -1.562 -1.440 1.00 92.25 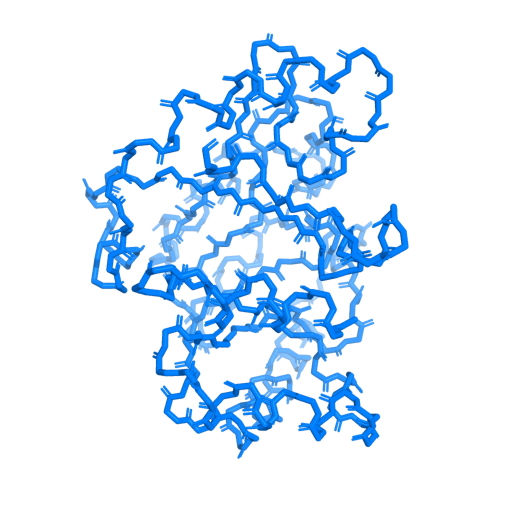94 ALA A O 1
ATOM 753 N N . GLY A 1 95 ? -10.244 -2.211 -0.537 1.00 93.12 95 GLY A N 1
ATOM 754 C CA . GLY A 1 95 ? -10.293 -1.366 0.662 1.00 93.12 95 GLY A CA 1
ATOM 755 C C . GLY A 1 95 ? -11.219 -1.887 1.764 1.00 93.12 95 GLY A C 1
ATOM 756 O O . GLY A 1 95 ? -11.632 -1.098 2.603 1.00 93.12 95 GLY A O 1
ATOM 757 N N . TYR A 1 96 ? -11.600 -3.168 1.728 1.00 96.44 96 TYR A N 1
ATOM 758 C CA . TYR A 1 96 ? -12.418 -3.796 2.767 1.00 96.44 96 TYR A CA 1
ATOM 759 C C . TYR A 1 96 ? -11.533 -4.291 3.910 1.00 96.44 96 TYR A C 1
ATOM 761 O O . TYR A 1 96 ? -10.950 -5.372 3.819 1.00 96.44 96 TYR A O 1
ATOM 769 N N . VAL A 1 97 ? -11.454 -3.498 4.976 1.00 97.56 97 VAL A N 1
ATOM 770 C CA . VAL A 1 97 ? -10.690 -3.787 6.195 1.00 97.56 97 VAL A CA 1
ATOM 771 C C . VAL A 1 97 ? -11.602 -3.630 7.410 1.00 97.56 97 VAL A C 1
ATOM 773 O O . VAL A 1 97 ? -12.492 -2.791 7.389 1.00 97.56 97 VAL A O 1
ATOM 776 N N . ALA A 1 98 ? -11.442 -4.454 8.441 1.00 97.62 98 ALA A N 1
ATOM 777 C CA . ALA A 1 98 ? -12.232 -4.378 9.671 1.00 97.62 98 ALA A CA 1
ATOM 778 C C . ALA A 1 98 ? -11.335 -4.493 10.909 1.00 97.62 98 ALA A C 1
ATOM 780 O O . ALA A 1 98 ? -10.227 -5.018 10.790 1.00 97.62 98 ALA A O 1
ATOM 781 N N . PRO A 1 99 ? -11.804 -4.055 12.095 1.00 98.19 99 PRO A N 1
ATOM 782 C CA . PRO A 1 99 ? -11.004 -4.062 13.320 1.00 98.19 99 PRO A CA 1
ATOM 783 C C . PRO A 1 99 ? -10.353 -5.411 13.659 1.00 98.19 99 PRO A C 1
ATOM 785 O O . PRO A 1 99 ? -9.180 -5.437 14.015 1.00 98.19 99 PRO A O 1
ATOM 788 N N . TRP A 1 100 ? -11.057 -6.536 13.487 1.00 97.50 100 TRP A N 1
ATOM 789 C CA . TRP A 1 100 ? -10.519 -7.876 13.780 1.00 97.50 100 TRP A CA 1
ATOM 790 C C . TRP A 1 100 ? -9.259 -8.216 12.963 1.00 97.50 100 TRP A C 1
ATOM 792 O O . TRP A 1 100 ? -8.387 -8.956 13.417 1.00 97.50 100 TRP A O 1
ATOM 802 N N . MET A 1 101 ? -9.106 -7.623 11.773 1.00 98.38 101 MET A N 1
ATOM 803 C CA . MET A 1 101 ? -7.969 -7.888 10.889 1.00 98.38 101 MET A CA 1
ATOM 804 C C . MET A 1 101 ? -6.651 -7.331 11.442 1.00 98.38 101 MET A C 1
ATOM 806 O O . MET A 1 101 ? -5.592 -7.833 11.068 1.00 98.38 101 MET A O 1
ATOM 810 N N . SER A 1 102 ? -6.682 -6.323 12.324 1.00 98.38 102 SER A N 1
ATOM 811 C CA . SER A 1 102 ? -5.467 -5.644 12.795 1.00 98.38 102 SER A CA 1
ATOM 812 C C . SER A 1 102 ? -4.539 -6.570 13.581 1.00 98.38 102 SER A C 1
ATOM 814 O O . SER A 1 102 ? -3.327 -6.568 13.365 1.00 98.38 102 SER A O 1
ATOM 816 N N . ARG A 1 103 ? -5.105 -7.424 14.444 1.00 97.88 103 ARG A N 1
ATOM 817 C CA . ARG A 1 103 ? -4.342 -8.409 15.224 1.00 97.88 103 ARG A CA 1
ATOM 818 C C . ARG A 1 103 ? -3.708 -9.460 14.329 1.00 97.88 103 ARG A C 1
ATOM 820 O O . ARG A 1 103 ? -2.545 -9.800 14.529 1.00 97.88 103 ARG A O 1
ATOM 827 N N . VAL A 1 104 ? -4.445 -9.927 13.321 1.00 98.56 104 VAL A N 1
ATOM 828 C CA . VAL A 1 104 ? -3.920 -10.878 12.339 1.00 98.56 104 VAL A CA 1
ATOM 829 C C . VAL A 1 104 ? -2.743 -10.256 11.586 1.00 98.56 104 VAL A C 1
ATOM 831 O O . VAL A 1 104 ? -1.676 -10.862 11.526 1.00 98.56 104 VAL A O 1
ATOM 834 N N . LEU A 1 105 ? -2.890 -9.022 11.091 1.00 98.75 105 LEU A N 1
ATOM 835 C CA . LEU A 1 105 ? -1.814 -8.300 10.404 1.00 98.75 105 LEU A CA 1
ATOM 836 C C . LEU A 1 105 ? -0.561 -8.164 11.274 1.00 98.75 105 LEU A C 1
ATOM 838 O O . LEU A 1 105 ? 0.527 -8.533 10.828 1.00 98.75 105 LEU A O 1
ATOM 842 N N . ALA A 1 106 ? -0.720 -7.713 12.520 1.00 98.56 106 ALA A N 1
ATOM 843 C CA . ALA A 1 106 ? 0.383 -7.586 13.466 1.00 98.56 106 ALA A CA 1
ATOM 844 C C . ALA A 1 106 ? 1.060 -8.936 13.751 1.00 98.56 106 ALA A C 1
ATOM 846 O O . ALA A 1 106 ? 2.284 -9.044 13.683 1.00 98.56 106 ALA A O 1
ATOM 847 N N . SER A 1 107 ? 0.273 -9.989 14.006 1.00 98.44 107 SER A N 1
ATOM 848 C CA . SER A 1 107 ? 0.792 -11.339 14.277 1.00 98.44 107 SER A CA 1
ATOM 849 C C . SER A 1 107 ? 1.554 -11.932 13.089 1.00 98.44 107 SER A C 1
ATOM 851 O O . SER A 1 107 ? 2.509 -12.686 13.265 1.00 98.44 107 SER A O 1
ATOM 853 N N . GLU A 1 108 ? 1.183 -11.533 11.871 1.00 98.38 108 GLU A N 1
ATOM 854 C CA . GLU A 1 108 ? 1.860 -11.921 10.639 1.00 98.38 108 GLU A CA 1
ATOM 855 C C . GLU A 1 108 ? 3.023 -10.993 10.262 1.00 98.38 108 GLU A C 1
ATOM 857 O O . GLU A 1 108 ? 3.630 -11.167 9.199 1.00 98.38 108 GLU A O 1
ATOM 862 N N . GLY A 1 109 ? 3.382 -10.056 11.141 1.00 98.25 109 GLY A N 1
ATOM 863 C CA . GLY A 1 109 ? 4.548 -9.191 11.007 1.00 98.25 109 GLY A CA 1
ATOM 864 C C . GLY A 1 109 ? 4.356 -8.016 10.052 1.00 98.25 109 GLY A C 1
ATOM 865 O O . GLY A 1 109 ? 5.353 -7.428 9.637 1.00 98.25 109 GLY A O 1
ATOM 866 N N . PHE A 1 110 ? 3.118 -7.675 9.681 1.00 98.69 110 PHE A N 1
ATOM 867 C CA . PHE A 1 110 ? 2.845 -6.446 8.938 1.00 98.69 110 PHE A CA 1
ATOM 868 C C . PHE A 1 110 ? 2.973 -5.233 9.862 1.00 98.69 110 PHE A C 1
ATOM 870 O O . PHE A 1 110 ? 2.424 -5.218 10.960 1.00 98.69 110 PHE A O 1
ATOM 877 N N . THR A 1 111 ? 3.693 -4.208 9.410 1.00 98.50 111 THR A N 1
ATOM 878 C CA . THR A 1 111 ? 3.984 -3.001 10.199 1.00 98.50 111 THR A CA 1
ATOM 879 C C . THR A 1 111 ? 3.174 -1.788 9.763 1.00 98.50 111 THR A C 1
ATOM 881 O O . THR A 1 111 ? 2.994 -0.862 10.550 1.00 98.50 111 THR A O 1
ATOM 884 N N . VAL A 1 112 ? 2.671 -1.789 8.526 1.00 98.81 112 VAL A N 1
ATOM 885 C CA . VAL A 1 112 ? 1.889 -0.690 7.948 1.00 98.81 112 VAL A CA 1
ATOM 886 C C . VAL A 1 112 ? 0.656 -1.255 7.258 1.00 98.81 112 VAL A C 1
ATOM 888 O O . VAL A 1 112 ? 0.764 -2.243 6.529 1.00 98.81 112 VAL A O 1
ATOM 891 N N . ASP A 1 113 ? -0.485 -0.599 7.434 1.00 98.50 113 ASP A N 1
ATOM 892 C CA . ASP A 1 113 ? -1.665 -0.776 6.589 1.00 98.50 113 ASP A CA 1
ATOM 893 C C . ASP A 1 113 ? -1.967 0.520 5.824 1.00 98.50 113 ASP A C 1
ATOM 895 O O . ASP A 1 113 ? -1.695 1.626 6.290 1.00 98.50 113 ASP A O 1
ATOM 899 N N . SER A 1 114 ? -2.461 0.380 4.596 1.00 97.50 114 SER A N 1
ATOM 900 C CA . SER A 1 114 ? -2.940 1.499 3.782 1.00 97.50 114 SER A CA 1
ATOM 901 C C . SER A 1 114 ? -4.264 1.140 3.122 1.00 97.50 114 SER A C 1
ATOM 903 O O . SER A 1 114 ? -4.414 1.152 1.891 1.00 97.50 114 SER A O 1
ATOM 905 N N . SER A 1 115 ? -5.234 0.765 3.951 1.00 97.25 115 SER A N 1
ATOM 906 C CA . SER A 1 115 ? -6.570 0.372 3.504 1.00 97.25 115 SER A CA 1
ATOM 907 C C . SER A 1 115 ? -7.625 1.422 3.814 1.00 97.25 115 SER A C 1
ATOM 909 O O . SER A 1 115 ? -8.644 1.471 3.115 1.00 97.25 115 SER A O 1
ATOM 911 N N . VAL A 1 116 ? -7.399 2.256 4.833 1.00 96.81 116 VAL A N 1
ATOM 912 C CA . VAL A 1 116 ? -8.398 3.211 5.304 1.00 96.81 116 VAL A CA 1
ATOM 913 C C . VAL A 1 116 ? -8.583 4.340 4.295 1.00 96.81 116 VAL A C 1
ATOM 915 O O . VAL A 1 116 ? -7.645 4.965 3.800 1.00 96.81 116 VAL A O 1
ATOM 918 N N . ASN A 1 117 ? -9.847 4.635 4.002 1.00 94.81 117 ASN A N 1
ATOM 919 C CA . ASN A 1 117 ? -10.246 5.819 3.259 1.00 94.81 117 ASN A CA 1
ATOM 920 C C . ASN A 1 117 ? -11.243 6.592 4.117 1.00 94.81 117 ASN A C 1
ATOM 922 O O . ASN A 1 117 ? -12.415 6.227 4.095 1.00 94.81 117 ASN A O 1
ATOM 926 N N . PRO A 1 118 ? -10.832 7.661 4.818 1.00 92.00 118 PRO A N 1
ATOM 927 C CA . PRO A 1 118 ? -11.626 8.293 5.874 1.00 92.00 118 PRO A CA 1
ATOM 928 C C . PRO A 1 118 ? -12.840 9.094 5.358 1.00 92.00 118 PRO A C 1
ATOM 930 O O . PRO A 1 118 ? -13.349 9.992 6.020 1.00 92.00 118 PRO A O 1
ATOM 933 N N . SER A 1 119 ? -13.335 8.801 4.153 1.00 92.69 119 SER A N 1
ATOM 934 C CA . SER A 1 119 ? -14.581 9.348 3.638 1.00 92.69 119 SER A CA 1
ATOM 935 C C . SER A 1 119 ? -15.791 8.506 4.047 1.00 92.69 119 SER A C 1
ATOM 937 O O . SER A 1 119 ? -15.848 7.299 3.796 1.00 92.69 119 SER A O 1
ATOM 939 N N . MET A 1 120 ? -16.835 9.197 4.515 1.00 91.44 120 MET A N 1
ATOM 940 C CA . MET A 1 120 ? -18.161 8.627 4.791 1.00 91.44 120 MET A CA 1
ATOM 941 C C . MET A 1 120 ? -18.757 7.855 3.601 1.00 91.44 120 MET A C 1
ATOM 943 O O . MET A 1 120 ? -19.455 6.864 3.789 1.00 91.44 120 MET A O 1
ATOM 947 N N . LEU A 1 121 ? -18.449 8.251 2.356 1.00 92.44 121 LEU A N 1
ATOM 948 C CA . LEU A 1 121 ? -18.986 7.598 1.149 1.00 92.44 121 LEU A CA 1
ATOM 949 C C . LEU A 1 121 ? -18.597 6.118 1.033 1.00 92.44 121 LEU A C 1
ATOM 951 O O . LEU A 1 121 ? -19.244 5.357 0.309 1.00 92.44 121 LEU A O 1
ATOM 955 N N . VAL A 1 122 ? -17.519 5.716 1.703 1.00 92.50 122 VAL A N 1
ATOM 956 C CA . VAL A 1 122 ? -16.981 4.357 1.644 1.00 92.50 122 VAL A CA 1
ATOM 957 C C . VAL A 1 122 ? -16.905 3.687 3.011 1.00 92.50 122 VAL A C 1
ATOM 959 O O . VAL A 1 122 ? -16.375 2.587 3.085 1.00 92.50 122 VAL A O 1
ATOM 962 N N . GLU A 1 123 ? -17.494 4.273 4.056 1.00 94.25 123 GLU A N 1
ATOM 963 C CA . GLU A 1 123 ? -17.447 3.756 5.434 1.00 94.25 123 GLU A CA 1
ATOM 964 C C . GLU A 1 123 ? -17.933 2.314 5.574 1.00 94.25 123 GLU A C 1
ATOM 966 O O . GLU A 1 123 ? -17.359 1.545 6.333 1.00 94.25 123 GLU A O 1
ATOM 971 N N . ARG A 1 124 ? -18.879 1.876 4.734 1.00 93.62 124 ARG A N 1
ATOM 972 C CA . ARG A 1 124 ? -19.304 0.464 4.673 1.00 93.62 124 ARG A CA 1
ATOM 973 C C . ARG A 1 124 ? -18.159 -0.544 4.482 1.00 93.62 124 ARG A C 1
ATOM 975 O O . ARG A 1 124 ? -18.359 -1.737 4.685 1.00 93.62 124 ARG A O 1
ATOM 982 N N . LYS A 1 125 ? -16.995 -0.095 4.003 1.00 95.31 125 LYS A N 1
ATOM 983 C CA . LYS A 1 125 ? -15.807 -0.928 3.800 1.00 95.31 125 LYS A CA 1
ATOM 984 C C . LYS A 1 125 ? -15.000 -1.162 5.081 1.00 95.31 125 LYS A C 1
ATOM 986 O O . LYS A 1 125 ? -14.148 -2.042 5.063 1.00 95.31 125 LYS A O 1
ATOM 991 N N . ALA A 1 126 ? -15.321 -0.470 6.176 1.00 95.88 126 ALA A N 1
ATOM 992 C CA . ALA A 1 126 ? -14.787 -0.724 7.515 1.00 95.88 126 ALA A CA 1
ATOM 993 C C . ALA A 1 126 ? -15.297 -2.050 8.137 1.00 95.88 126 ALA A C 1
ATOM 995 O O . ALA A 1 126 ? -14.959 -2.397 9.268 1.00 95.88 126 ALA A O 1
ATOM 996 N N . GLY A 1 127 ? -16.133 -2.801 7.409 1.00 92.38 127 GLY A N 1
ATOM 997 C CA . GLY A 1 127 ? -16.848 -3.975 7.903 1.00 92.38 127 GLY A CA 1
ATOM 998 C C . GLY A 1 127 ? -18.219 -3.612 8.475 1.00 92.38 127 GLY A C 1
ATOM 999 O O . GLY A 1 127 ? -18.488 -2.473 8.858 1.00 92.38 127 GLY A O 1
ATOM 1000 N N . LYS A 1 128 ? -19.129 -4.589 8.505 1.00 91.19 128 LYS A N 1
ATOM 1001 C CA . LYS A 1 128 ? -20.510 -4.370 8.955 1.00 91.19 128 LYS A CA 1
ATOM 1002 C C . LYS A 1 128 ? -20.537 -3.897 10.414 1.00 91.19 128 LYS A C 1
ATOM 1004 O O . LYS A 1 128 ? -20.053 -4.597 11.291 1.00 91.19 128 LYS A O 1
ATOM 1009 N N . GLY A 1 129 ? -21.165 -2.745 10.659 1.00 91.81 129 GLY A N 1
ATOM 1010 C CA . GLY A 1 129 ? -21.327 -2.182 12.006 1.00 91.81 129 GLY A CA 1
ATOM 1011 C C . GLY A 1 129 ? -20.095 -1.457 12.555 1.00 91.81 129 GLY A C 1
ATOM 1012 O O . GLY A 1 129 ? -20.114 -1.064 13.716 1.00 91.81 129 GLY A O 1
ATOM 1013 N N . ASN A 1 130 ? -19.058 -1.265 11.736 1.00 95.50 130 ASN A N 1
ATOM 1014 C CA . ASN A 1 130 ? -17.838 -0.562 12.113 1.00 95.50 130 ASN A CA 1
ATOM 1015 C C . ASN A 1 130 ? -17.694 0.763 11.350 1.00 95.50 130 ASN A C 1
ATOM 1017 O O . ASN A 1 130 ? -18.303 0.969 10.300 1.00 95.50 130 ASN A O 1
ATOM 1021 N N . SER A 1 131 ? -16.831 1.627 11.870 1.00 96.75 131 SER A N 1
ATOM 1022 C CA . SER A 1 131 ? -16.403 2.900 11.286 1.00 96.75 131 SER A CA 1
ATOM 1023 C C . SER A 1 131 ? -14.904 2.892 10.990 1.00 96.75 131 SER A C 1
ATOM 1025 O O . SER A 1 131 ? -14.152 2.069 11.521 1.00 96.75 131 SER A O 1
ATOM 1027 N N . TRP A 1 132 ? -14.441 3.851 10.185 1.00 96.75 132 TRP A N 1
ATOM 1028 C CA . TRP A 1 132 ? -13.005 4.017 9.932 1.00 96.75 132 TRP A CA 1
ATOM 1029 C C . TRP A 1 132 ? -12.205 4.294 11.200 1.00 96.75 132 TRP A C 1
ATOM 1031 O O . TRP A 1 132 ? -11.134 3.723 11.371 1.00 96.75 132 TRP A O 1
ATOM 1041 N N . HIS A 1 133 ? -12.771 5.070 12.124 1.00 97.00 133 HIS A N 1
ATOM 1042 C CA . HIS A 1 133 ? -12.143 5.355 13.409 1.00 97.00 133 HIS A CA 1
ATOM 1043 C C . HIS A 1 133 ? -11.893 4.079 14.227 1.00 97.00 133 HIS A C 1
ATOM 1045 O O . HIS A 1 133 ? -10.839 3.925 14.836 1.00 97.00 133 HIS A O 1
ATOM 1051 N N . GLN A 1 134 ? -12.832 3.127 14.205 1.00 97.88 134 GLN A N 1
ATOM 1052 C CA . GLN A 1 134 ? -12.645 1.841 14.883 1.00 97.88 134 GLN A CA 1
ATOM 1053 C C . GLN A 1 134 ? -11.549 0.995 14.226 1.00 97.88 134 GLN A C 1
ATOM 1055 O O . GLN A 1 134 ? -10.833 0.291 14.933 1.00 97.88 134 GLN A O 1
ATOM 1060 N N . VAL A 1 135 ? -11.398 1.061 12.898 1.00 98.12 135 VAL A N 1
ATOM 1061 C CA . VAL A 1 135 ? -10.291 0.392 12.195 1.00 98.12 135 VAL A CA 1
ATOM 1062 C C . VAL A 1 135 ? -8.956 1.024 12.587 1.00 98.12 135 VAL A C 1
ATOM 1064 O O . VAL A 1 135 ? -8.048 0.301 12.985 1.00 98.12 135 VAL A O 1
ATOM 1067 N N . GLU A 1 136 ? -8.846 2.352 12.540 1.00 97.81 136 GLU A N 1
ATOM 1068 C CA . GLU A 1 136 ? -7.628 3.083 12.914 1.00 97.81 136 GLU A CA 1
ATOM 1069 C C . GLU A 1 136 ? -7.219 2.795 14.366 1.00 97.81 136 GLU A C 1
ATOM 1071 O O . GLU A 1 136 ? -6.073 2.425 14.619 1.00 97.81 136 GLU A O 1
ATOM 1076 N N . ALA A 1 137 ? -8.170 2.855 15.305 1.00 98.25 137 ALA A N 1
ATOM 1077 C CA . ALA A 1 137 ? -7.932 2.528 16.709 1.00 98.25 137 ALA A CA 1
ATOM 1078 C C . ALA A 1 137 ? -7.483 1.068 16.900 1.00 98.25 137 ALA A C 1
ATOM 1080 O O . ALA A 1 137 ? -6.610 0.778 17.720 1.00 98.25 137 ALA A O 1
ATOM 1081 N N . ALA A 1 138 ? -8.047 0.132 16.131 1.00 98.44 138 ALA A N 1
ATOM 1082 C CA . ALA A 1 138 ? -7.652 -1.271 16.185 1.00 98.44 138 ALA A CA 1
ATOM 1083 C C . ALA A 1 138 ? -6.254 -1.516 15.595 1.00 98.44 138 ALA A C 1
ATOM 1085 O O . ALA A 1 138 ? -5.526 -2.358 16.126 1.00 98.44 138 ALA A O 1
ATOM 1086 N N . MET A 1 139 ? -5.869 -0.806 14.527 1.00 98.44 139 MET A N 1
ATOM 1087 C CA . MET A 1 139 ? -4.507 -0.841 13.977 1.00 98.44 139 MET A CA 1
ATOM 1088 C C . MET A 1 139 ? -3.505 -0.285 14.983 1.00 98.44 139 MET A C 1
ATOM 1090 O O . MET A 1 139 ? -2.495 -0.931 15.262 1.00 98.44 139 MET A O 1
ATOM 1094 N N . GLU A 1 140 ?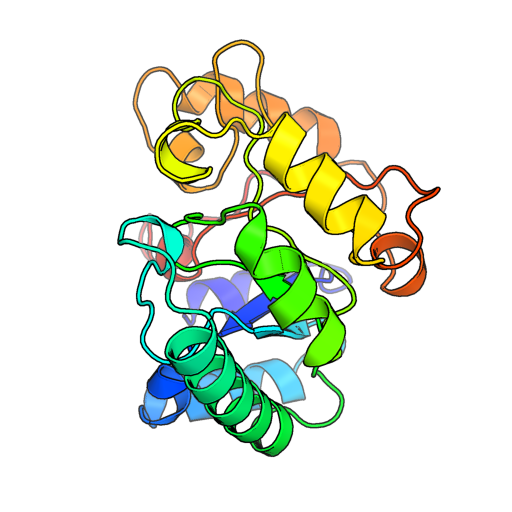 -3.819 0.862 15.589 1.00 97.69 140 GLU A N 1
ATOM 1095 C CA . GLU A 1 140 ? -2.987 1.482 16.617 1.00 97.69 140 GLU A CA 1
ATOM 1096 C C . GLU A 1 140 ? -2.766 0.546 17.808 1.00 97.69 140 GLU A C 1
ATOM 1098 O O . GLU A 1 140 ? -1.616 0.287 18.171 1.00 97.69 140 GLU A O 1
ATOM 1103 N N . LEU A 1 141 ? -3.843 -0.029 18.354 1.00 98.38 141 LEU A N 1
ATOM 1104 C CA . LEU A 1 141 ? -3.774 -0.977 19.466 1.00 98.38 141 LEU A CA 1
ATOM 1105 C C . LEU A 1 141 ? -2.947 -2.225 19.123 1.00 98.38 141 LEU A C 1
ATOM 1107 O O . LEU A 1 141 ? -2.242 -2.753 19.980 1.00 98.38 141 LEU A O 1
ATOM 1111 N N . ALA A 1 142 ? -3.023 -2.701 17.878 1.00 98.31 142 ALA A N 1
ATOM 1112 C CA . ALA A 1 142 ? -2.248 -3.844 17.401 1.00 98.31 142 ALA A CA 1
ATOM 1113 C C . ALA A 1 142 ? -0.788 -3.491 17.056 1.00 98.31 142 ALA A C 1
ATOM 1115 O O . ALA A 1 142 ? -0.008 -4.380 16.722 1.00 98.31 142 ALA A O 1
ATOM 1116 N N . GLY A 1 143 ? -0.401 -2.214 17.120 1.00 98.06 143 GLY A N 1
ATOM 1117 C CA . GLY A 1 143 ? 0.939 -1.759 16.757 1.00 98.06 143 GLY A CA 1
ATOM 1118 C C . GLY A 1 143 ? 1.169 -1.597 15.251 1.00 98.06 143 GLY A C 1
ATOM 1119 O O . GLY A 1 143 ? 2.288 -1.280 14.858 1.00 98.06 143 GLY A O 1
ATOM 1120 N N . VAL A 1 144 ? 0.134 -1.719 14.417 1.00 98.62 144 VAL A N 1
ATOM 1121 C CA . VAL A 1 144 ? 0.198 -1.464 12.969 1.00 98.62 144 VAL A CA 1
ATOM 1122 C C . VAL A 1 144 ? 0.041 0.037 12.716 1.00 98.62 144 VAL A C 1
ATOM 1124 O O . VAL A 1 144 ? -0.786 0.713 13.334 1.00 98.62 144 VAL A O 1
ATOM 1127 N N . VAL A 1 145 ? 0.870 0.604 11.846 1.00 98.56 145 VAL A N 1
ATOM 1128 C CA . VAL A 1 145 ? 0.756 2.012 11.451 1.00 98.56 145 VAL A CA 1
ATOM 1129 C C . VAL A 1 145 ? -0.225 2.129 10.294 1.00 98.56 145 VAL A C 1
ATOM 1131 O O . VAL A 1 145 ? 0.058 1.661 9.197 1.00 98.56 145 VAL A O 1
ATOM 1134 N N . GLU A 1 146 ? -1.367 2.773 10.520 1.00 97.94 146 GLU A N 1
ATOM 1135 C CA . GLU A 1 146 ? -2.299 3.082 9.435 1.00 97.94 146 GLU A CA 1
ATOM 1136 C C . GLU A 1 146 ? -1.832 4.312 8.647 1.00 97.94 146 GLU A C 1
ATOM 1138 O O . GLU A 1 146 ? -1.432 5.335 9.214 1.00 97.94 146 GLU A O 1
ATOM 1143 N N . ARG A 1 147 ? -1.913 4.218 7.319 1.00 97.81 147 ARG A N 1
ATOM 1144 C CA . ARG A 1 147 ? -1.656 5.302 6.369 1.00 97.81 147 ARG A CA 1
ATOM 1145 C C . ARG A 1 147 ? -2.914 5.562 5.543 1.00 97.81 147 ARG A C 1
ATOM 1147 O O . ARG A 1 147 ? -3.017 5.078 4.404 1.00 97.81 147 ARG A O 1
ATOM 1154 N N . PRO A 1 148 ? -3.860 6.344 6.106 1.00 96.25 148 PRO A N 1
ATOM 1155 C CA . PRO A 1 148 ? -5.149 6.574 5.485 1.00 96.25 148 PRO A CA 1
ATOM 1156 C C . PRO A 1 148 ? -4.986 7.398 4.209 1.00 96.25 148 PRO A C 1
ATOM 1158 O O . PRO A 1 148 ? -4.106 8.256 4.081 1.00 96.25 148 PRO A O 1
ATOM 1161 N N . TRP A 1 149 ? -5.846 7.136 3.231 1.00 95.62 149 TRP A N 1
ATOM 1162 C CA . TRP A 1 149 ? -5.766 7.809 1.941 1.00 95.62 149 TRP A CA 1
ATOM 1163 C C . TRP A 1 149 ? -6.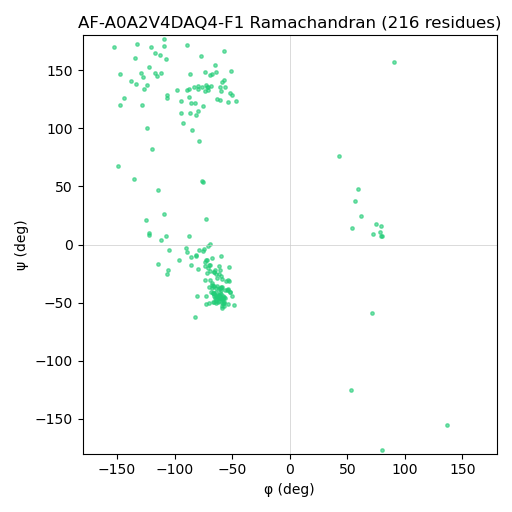246 9.253 2.019 1.00 95.62 149 TRP A C 1
ATOM 1165 O O . TRP A 1 149 ? -7.205 9.588 2.714 1.00 95.62 149 TRP A O 1
ATOM 1175 N N . LEU A 1 150 ? -5.637 10.088 1.183 1.00 95.88 150 LEU A N 1
ATOM 1176 C CA . LEU A 1 150 ? -6.066 11.451 0.936 1.00 95.88 150 LEU A CA 1
ATOM 1177 C C . LEU A 1 150 ? -7.558 11.499 0.571 1.00 95.88 150 LEU A C 1
ATOM 1179 O O . LEU A 1 150 ? -8.045 10.817 -0.342 1.00 95.88 150 LEU A O 1
ATOM 1183 N N . THR A 1 151 ? -8.275 12.384 1.251 1.00 95.44 151 THR A N 1
ATOM 1184 C CA . THR A 1 151 ? -9.646 12.767 0.927 1.00 95.44 151 THR A CA 1
ATOM 1185 C C . THR A 1 151 ? -9.685 14.195 0.384 1.00 95.44 151 THR A C 1
ATOM 1187 O O . THR A 1 151 ? -8.701 14.933 0.344 1.00 95.44 151 THR A O 1
ATOM 1190 N N . SER A 1 152 ? -10.847 14.577 -0.120 1.00 93.25 152 SER A N 1
ATOM 1191 C CA . SER A 1 152 ? -11.192 15.932 -0.520 1.00 93.25 152 SER A CA 1
ATOM 1192 C C . SER A 1 152 ? -12.398 16.393 0.294 1.00 93.25 152 SER A C 1
ATOM 1194 O O . SER A 1 152 ? -13.075 15.579 0.918 1.00 93.25 152 SER A O 1
ATOM 1196 N N . GLY A 1 153 ? -12.736 17.682 0.215 1.00 85.38 153 GLY A N 1
ATOM 1197 C CA . GLY A 1 153 ? -13.884 18.235 0.944 1.00 85.38 153 GLY A CA 1
ATOM 1198 C C . GLY A 1 153 ? -15.248 17.613 0.606 1.00 85.38 153 GLY A C 1
ATOM 1199 O O . GLY A 1 153 ? -16.210 17.897 1.303 1.00 85.38 153 GLY A O 1
ATOM 1200 N N . ILE A 1 154 ? -15.352 16.783 -0.441 1.00 89.00 154 ILE A N 1
ATOM 1201 C CA . ILE A 1 154 ? -16.608 16.116 -0.829 1.00 89.00 154 ILE A CA 1
ATOM 1202 C C . ILE A 1 154 ? -16.510 14.583 -0.866 1.00 89.00 154 ILE A C 1
ATOM 1204 O O . ILE A 1 154 ? -17.421 13.923 -1.359 1.00 89.00 154 ILE A O 1
ATOM 1208 N N . GLY A 1 155 ? -15.400 14.003 -0.399 1.00 92.00 155 GLY A N 1
ATOM 1209 C CA . GLY A 1 155 ? -15.218 12.552 -0.370 1.00 92.00 155 GLY A CA 1
ATOM 1210 C C . GLY A 1 155 ? -13.839 12.084 -0.836 1.00 92.00 155 GLY A C 1
ATOM 1211 O O . GLY A 1 155 ? -12.880 12.854 -0.763 1.00 92.00 155 GLY A O 1
ATOM 1212 N N . PRO A 1 156 ? -13.704 10.836 -1.322 1.00 93.19 156 PRO A N 1
ATOM 1213 C CA . PRO A 1 156 ? -12.415 10.243 -1.658 1.00 93.19 156 PRO A CA 1
ATOM 1214 C C . PRO A 1 156 ? -11.627 11.060 -2.681 1.00 93.19 156 PRO A C 1
ATOM 1216 O O . PRO A 1 156 ? -12.183 11.535 -3.671 1.00 93.19 156 PRO A O 1
ATOM 1219 N N . ALA A 1 157 ? -10.311 11.134 -2.498 1.00 94.75 157 ALA A N 1
ATOM 1220 C CA . ALA A 1 157 ? -9.383 11.599 -3.519 1.00 94.75 157 ALA A CA 1
ATOM 1221 C C . ALA A 1 157 ? -8.459 10.449 -3.944 1.00 94.75 157 ALA A C 1
ATOM 1223 O O . ALA A 1 157 ? -7.254 10.609 -4.019 1.00 94.75 157 ALA A O 1
ATOM 1224 N N . CYS A 1 158 ? -8.998 9.261 -4.209 1.00 92.44 158 CYS A N 1
ATOM 1225 C CA . CYS A 1 158 ? -8.226 8.148 -4.769 1.00 92.44 158 CYS A CA 1
ATOM 1226 C C . CYS A 1 158 ? -8.226 8.172 -6.309 1.00 92.44 158 CYS A C 1
ATOM 1228 O O . CYS A 1 158 ? -8.980 8.920 -6.932 1.00 92.44 158 CYS A O 1
ATOM 1230 N N . GLY A 1 159 ? -7.423 7.310 -6.934 1.00 91.19 159 GLY A N 1
ATOM 1231 C CA . GLY A 1 159 ? -7.322 7.135 -8.384 1.00 91.19 159 GLY A CA 1
ATOM 1232 C C . GLY A 1 159 ? -8.682 7.000 -9.065 1.00 91.19 159 GLY A C 1
ATOM 1233 O O . GLY A 1 159 ? -8.992 7.816 -9.929 1.00 91.19 159 GLY A O 1
ATOM 1234 N N . PRO A 1 160 ? -9.570 6.093 -8.608 1.00 90.38 160 PRO A N 1
ATOM 1235 C CA . PRO A 1 160 ? -10.941 6.018 -9.115 1.00 90.38 160 PRO A CA 1
ATOM 1236 C C . PRO A 1 160 ? -11.694 7.357 -9.094 1.00 90.38 160 PRO A C 1
ATOM 1238 O O . PRO A 1 160 ? -12.360 7.710 -10.069 1.00 90.38 160 PRO A O 1
ATOM 1241 N N . ALA A 1 161 ? -11.544 8.156 -8.033 1.00 93.31 161 ALA A N 1
ATOM 1242 C CA . ALA A 1 161 ? -12.193 9.461 -7.923 1.00 93.31 161 ALA A CA 1
ATOM 1243 C C . ALA A 1 161 ? -11.686 10.477 -8.967 1.00 93.31 161 ALA A C 1
ATOM 1245 O O . ALA A 1 161 ? -12.434 11.374 -9.349 1.00 93.31 161 ALA A O 1
ATOM 1246 N N . LEU A 1 162 ? -10.473 10.314 -9.516 1.00 93.56 162 LEU A N 1
ATOM 1247 C CA . LEU A 1 162 ? -9.950 11.134 -10.625 1.00 93.56 162 LEU A CA 1
ATOM 1248 C C . LEU A 1 162 ? -10.695 10.910 -11.954 1.00 93.56 162 LEU A C 1
ATOM 1250 O O . LEU A 1 162 ? -10.513 11.682 -12.909 1.00 93.56 162 LEU A O 1
ATOM 1254 N N . HIS A 1 163 ? -11.525 9.869 -12.021 1.00 92.50 163 HIS A N 1
ATOM 1255 C CA . HIS A 1 163 ? -12.262 9.461 -13.213 1.00 92.50 163 HIS A CA 1
ATOM 1256 C C . HIS A 1 163 ? -13.780 9.605 -13.074 1.00 92.50 163 HIS A C 1
ATOM 1258 O O . HIS A 1 163 ? -14.465 9.655 -14.093 1.00 92.50 163 HIS A O 1
ATOM 1264 N N . LEU A 1 164 ? -14.304 9.736 -11.853 1.00 91.69 164 LEU A N 1
ATOM 1265 C CA . LEU A 1 164 ? -15.737 9.883 -11.610 1.00 91.69 164 LEU A CA 1
ATOM 1266 C C . LEU A 1 164 ? -16.210 11.328 -11.854 1.00 91.69 164 LEU A C 1
ATOM 1268 O O . LEU A 1 164 ? -15.570 12.272 -11.370 1.00 91.69 164 LEU A O 1
ATOM 1272 N N . PRO A 1 165 ? -17.335 11.534 -12.570 1.00 87.81 165 PRO A N 1
ATOM 1273 C CA . PRO A 1 165 ? -18.000 12.833 -12.629 1.00 87.81 165 PRO A CA 1
ATOM 1274 C C . PRO A 1 165 ? -18.229 13.396 -11.216 1.00 87.81 165 PRO A C 1
ATOM 1276 O O . PRO A 1 165 ? -18.390 12.636 -10.265 1.00 87.81 165 PRO A O 1
ATOM 1279 N N . ILE A 1 166 ? -18.216 14.725 -11.068 1.00 89.56 166 ILE A N 1
ATOM 1280 C CA . ILE A 1 166 ? -18.300 15.454 -9.782 1.00 89.56 166 ILE A CA 1
ATOM 1281 C C . ILE A 1 166 ? -17.019 15.342 -8.931 1.00 89.56 166 ILE A C 1
ATOM 1283 O O . ILE A 1 166 ? -16.375 16.362 -8.672 1.00 89.56 166 ILE A O 1
ATOM 1287 N N . LEU A 1 167 ? -16.581 14.134 -8.560 1.00 93.38 167 LEU A N 1
ATOM 1288 C CA . LEU A 1 167 ? -15.407 13.937 -7.689 1.00 93.38 167 LEU A CA 1
ATOM 1289 C C . LEU A 1 167 ? -14.088 14.343 -8.357 1.00 93.38 167 LEU A C 1
ATOM 1291 O O . LEU A 1 167 ? -13.193 14.879 -7.702 1.00 93.38 167 LEU A O 1
ATOM 1295 N N . ARG A 1 168 ? -13.979 14.163 -9.678 1.00 94.25 168 ARG A N 1
ATOM 1296 C CA . ARG A 1 168 ? -12.750 14.391 -10.452 1.00 94.25 168 ARG A CA 1
ATOM 1297 C C . ARG A 1 168 ? -12.094 15.745 -10.211 1.00 94.25 168 ARG A C 1
ATOM 1299 O O . ARG A 1 168 ? -10.870 15.816 -10.107 1.00 94.25 168 ARG A O 1
ATOM 1306 N N . GLY A 1 169 ? -12.877 16.823 -10.166 1.00 93.94 169 GLY A N 1
ATOM 1307 C CA . GLY A 1 169 ? -12.342 18.172 -9.958 1.00 93.94 169 GLY A CA 1
ATOM 1308 C C . GLY A 1 169 ? -11.741 18.344 -8.562 1.00 93.94 169 GLY A C 1
ATOM 1309 O O . GLY A 1 169 ? -10.661 18.912 -8.411 1.00 93.94 169 GLY A O 1
ATOM 1310 N N . PHE A 1 170 ? -12.409 17.803 -7.545 1.00 94.88 170 PHE A N 1
ATOM 1311 C CA . PHE A 1 170 ? -11.974 17.876 -6.154 1.00 94.88 170 PHE A CA 1
ATOM 1312 C C . PHE A 1 170 ? -10.778 16.966 -5.880 1.00 94.88 170 PHE A C 1
ATOM 1314 O O . PHE A 1 170 ? -9.798 17.439 -5.309 1.00 94.88 170 PHE A O 1
ATOM 1321 N N . ALA A 1 171 ? -10.801 15.729 -6.380 1.00 95.19 171 ALA A N 1
ATOM 1322 C CA . ALA A 1 171 ? -9.687 14.794 -6.268 1.00 95.19 171 ALA A CA 1
ATOM 1323 C C . ALA A 1 171 ? -8.416 15.348 -6.935 1.00 95.19 171 ALA A C 1
ATOM 1325 O O . ALA A 1 171 ? -7.364 15.410 -6.305 1.00 95.19 171 ALA A O 1
ATOM 1326 N N . LYS A 1 172 ? -8.516 15.880 -8.165 1.00 94.44 172 LYS A N 1
ATOM 1327 C CA . LYS A 1 172 ? -7.372 16.527 -8.836 1.00 94.44 172 LYS A CA 1
ATOM 1328 C C . LYS A 1 172 ? -6.829 17.724 -8.061 1.00 94.44 172 LYS A C 1
ATOM 1330 O O . LYS A 1 172 ? -5.617 17.899 -7.988 1.00 94.44 172 LYS A O 1
ATOM 1335 N N . ARG A 1 173 ? -7.708 18.568 -7.508 1.00 94.06 173 ARG A N 1
ATOM 1336 C CA . ARG A 1 173 ? -7.287 19.712 -6.684 1.00 94.06 173 ARG A CA 1
ATOM 1337 C C . ARG A 1 173 ? -6.609 19.270 -5.391 1.00 94.06 173 ARG A C 1
ATOM 1339 O O . ARG A 1 173 ? -5.697 19.962 -4.961 1.00 94.06 173 ARG A O 1
ATOM 1346 N N . ALA A 1 174 ? -7.044 18.172 -4.776 1.00 95.00 174 ALA A N 1
ATOM 1347 C CA . ALA A 1 174 ? -6.395 17.624 -3.588 1.00 95.00 174 ALA A CA 1
ATOM 1348 C C . ALA A 1 174 ? -4.978 17.125 -3.918 1.00 95.00 174 ALA A C 1
ATOM 1350 O O . ALA A 1 174 ? -4.035 17.481 -3.225 1.00 95.00 174 ALA A O 1
ATOM 1351 N N . TRP A 1 175 ? -4.802 16.412 -5.035 1.00 95.44 175 TRP A N 1
ATOM 1352 C CA . TRP A 1 175 ? -3.488 15.898 -5.448 1.00 95.44 175 TRP A CA 1
ATOM 1353 C C . TRP A 1 175 ? -2.511 17.011 -5.821 1.00 95.44 175 TRP A C 1
ATOM 1355 O O . TRP A 1 175 ? -1.364 16.998 -5.400 1.00 95.44 175 TRP A O 1
ATOM 1365 N N . ARG A 1 176 ? -2.973 18.041 -6.535 1.00 93.44 176 ARG A N 1
ATOM 1366 C CA . ARG A 1 176 ? -2.124 19.199 -6.859 1.00 93.44 176 ARG A CA 1
ATOM 1367 C C . ARG A 1 176 ? -1.674 19.995 -5.636 1.00 93.44 176 ARG A C 1
ATOM 1369 O O . ARG A 1 176 ? -0.665 20.675 -5.710 1.00 93.44 176 ARG A O 1
ATOM 1376 N N . ARG A 1 177 ? -2.416 19.953 -4.524 1.00 92.94 177 ARG A N 1
ATOM 1377 C CA . ARG A 1 177 ? -1.991 20.619 -3.280 1.00 92.94 177 ARG A CA 1
ATOM 1378 C C . ARG A 1 177 ? -0.827 19.905 -2.603 1.00 92.94 177 ARG A C 1
ATOM 1380 O O . ARG A 1 177 ? -0.110 20.540 -1.844 1.00 92.94 177 ARG A O 1
ATOM 1387 N N . ILE A 1 178 ? -0.666 18.611 -2.866 1.00 93.06 178 ILE A N 1
ATOM 1388 C CA . ILE A 1 178 ? 0.355 17.777 -2.231 1.00 93.06 178 ILE A CA 1
ATOM 1389 C C . ILE A 1 178 ? 1.524 17.462 -3.174 1.00 93.06 178 ILE A C 1
ATOM 1391 O O . ILE A 1 178 ? 2.482 16.825 -2.755 1.00 93.06 178 ILE A O 1
ATOM 1395 N N . SER A 1 179 ? 1.461 17.872 -4.447 1.00 90.06 179 SER A N 1
ATOM 1396 C CA . SER A 1 179 ? 2.443 17.487 -5.475 1.00 90.06 179 SER A CA 1
ATOM 1397 C C . SER A 1 179 ? 3.850 18.034 -5.218 1.00 90.06 179 SER A C 1
ATOM 1399 O O . SER A 1 179 ? 4.824 17.443 -5.694 1.00 90.06 179 SER A O 1
ATOM 1401 N N . SER A 1 180 ? 3.945 19.127 -4.455 1.00 88.50 180 SER A N 1
ATOM 1402 C CA . SER A 1 180 ? 5.191 19.755 -4.008 1.00 88.50 180 SER A CA 1
ATOM 1403 C C . SER A 1 180 ? 5.728 19.204 -2.685 1.00 88.50 180 SER A C 1
ATOM 1405 O O . SER A 1 180 ? 6.821 19.598 -2.280 1.00 88.50 180 SER A O 1
ATOM 1407 N N . LEU A 1 181 ? 4.989 18.327 -1.994 1.00 92.00 181 LEU A N 1
ATOM 1408 C CA . LEU A 1 181 ? 5.479 17.716 -0.761 1.00 92.00 181 LEU A CA 1
ATOM 1409 C C . LEU A 1 181 ? 6.632 16.747 -1.065 1.00 92.00 181 LEU A C 1
ATOM 1411 O O . LEU A 1 181 ? 6.621 16.080 -2.106 1.00 92.00 181 LEU A O 1
ATOM 1415 N N . PRO A 1 182 ? 7.621 16.637 -0.160 1.00 92.25 182 PRO A N 1
ATOM 1416 C CA . PRO A 1 182 ? 8.674 15.644 -0.295 1.00 92.25 182 PRO A CA 1
ATOM 1417 C C . PRO A 1 182 ? 8.094 14.229 -0.199 1.00 92.25 182 PRO A C 1
ATOM 1419 O O . PRO A 1 182 ? 7.123 13.979 0.517 1.00 92.25 182 PRO A O 1
ATOM 1422 N N . LEU A 1 183 ? 8.718 13.285 -0.904 1.00 92.50 183 LEU A N 1
ATOM 1423 C CA . LEU A 1 183 ? 8.369 11.872 -0.786 1.00 92.50 183 LEU A CA 1
ATOM 1424 C C . LEU A 1 183 ? 8.762 11.348 0.599 1.00 92.50 183 LEU A C 1
ATOM 1426 O O . LEU A 1 183 ? 9.854 11.630 1.095 1.00 92.50 183 LEU A O 1
ATOM 1430 N N . ALA A 1 184 ? 7.874 10.571 1.217 1.00 94.75 184 ALA A N 1
ATOM 1431 C CA . ALA A 1 184 ? 8.157 9.931 2.492 1.00 94.75 184 ALA A CA 1
ATOM 1432 C C . ALA A 1 184 ? 9.143 8.767 2.303 1.00 94.75 184 ALA A C 1
ATOM 1434 O O . ALA A 1 184 ? 9.009 7.973 1.374 1.00 94.75 184 ALA A O 1
ATOM 1435 N N . SER A 1 185 ? 10.123 8.658 3.201 1.00 95.69 185 SER A N 1
ATOM 1436 C CA . SER A 1 185 ? 10.983 7.478 3.306 1.00 95.69 185 SER A CA 1
ATOM 1437 C C . SER A 1 185 ? 10.252 6.332 4.007 1.00 95.69 185 SER A C 1
ATOM 1439 O O . SER A 1 185 ? 9.304 6.567 4.756 1.00 95.69 185 SER A O 1
ATOM 1441 N N . ASP A 1 186 ? 10.745 5.101 3.857 1.00 96.62 186 ASP A N 1
ATOM 1442 C CA . ASP A 1 186 ? 10.209 3.933 4.572 1.00 96.62 186 ASP A CA 1
ATOM 1443 C C . ASP A 1 186 ? 10.173 4.143 6.092 1.00 96.62 186 ASP A C 1
ATOM 1445 O O . ASP A 1 186 ? 9.201 3.768 6.746 1.00 96.62 186 ASP A O 1
ATOM 1449 N N . ALA A 1 187 ? 11.201 4.795 6.647 1.00 96.88 187 ALA A N 1
ATOM 1450 C CA . ALA A 1 187 ? 11.263 5.137 8.065 1.00 96.88 187 ALA A CA 1
ATOM 1451 C C . ALA A 1 187 ? 10.112 6.067 8.474 1.00 96.88 187 ALA A C 1
ATOM 1453 O O . ALA A 1 187 ? 9.431 5.795 9.456 1.00 96.88 187 ALA A O 1
ATOM 1454 N N . ASN A 1 188 ? 9.835 7.113 7.686 1.00 97.38 188 ASN A N 1
ATOM 1455 C CA . ASN A 1 188 ? 8.707 8.007 7.951 1.00 97.38 188 ASN A CA 1
ATOM 1456 C C . ASN A 1 188 ? 7.364 7.294 7.762 1.00 97.38 188 ASN A C 1
ATOM 1458 O O . ASN A 1 188 ? 6.439 7.526 8.531 1.00 97.38 188 ASN A O 1
ATOM 1462 N N . ILE A 1 189 ? 7.248 6.403 6.773 1.00 97.94 189 ILE A N 1
ATOM 1463 C CA . ILE A 1 189 ? 6.032 5.611 6.545 1.00 97.94 189 ILE A CA 1
ATOM 1464 C C . ILE A 1 189 ? 5.767 4.680 7.736 1.00 97.94 189 ILE A C 1
ATOM 1466 O O . ILE A 1 189 ? 4.615 4.559 8.146 1.00 97.94 189 ILE A O 1
ATOM 1470 N N . CYS A 1 190 ? 6.803 4.102 8.346 1.00 97.50 190 CYS A N 1
ATOM 1471 C CA . CYS A 1 190 ? 6.680 3.209 9.505 1.00 97.50 190 CYS A CA 1
ATOM 1472 C C . CYS A 1 190 ? 6.623 3.937 10.862 1.00 97.50 190 CYS A C 1
ATOM 1474 O O . CYS A 1 190 ? 6.328 3.307 11.873 1.00 97.50 190 CYS A O 1
ATOM 1476 N N . ASP A 1 191 ? 6.902 5.240 10.916 1.00 97.25 191 ASP A N 1
ATOM 1477 C CA . ASP A 1 191 ? 6.870 6.029 12.150 1.00 97.25 191 ASP A CA 1
ATOM 1478 C C . ASP A 1 191 ? 5.496 6.681 12.342 1.00 97.25 191 ASP A C 1
ATOM 1480 O O . ASP A 1 191 ? 5.164 7.679 11.697 1.00 97.25 191 ASP A O 1
ATOM 1484 N N . ARG A 1 192 ? 4.690 6.139 13.263 1.00 94.69 192 ARG A N 1
ATOM 1485 C CA . ARG A 1 192 ? 3.345 6.652 13.580 1.00 94.69 192 ARG A CA 1
ATOM 1486 C C . ARG A 1 192 ? 3.330 8.146 13.923 1.00 94.69 192 ARG A C 1
ATOM 1488 O O . ARG A 1 192 ? 2.336 8.805 13.641 1.00 94.69 192 ARG A O 1
ATOM 1495 N N . SER A 1 193 ? 4.405 8.687 14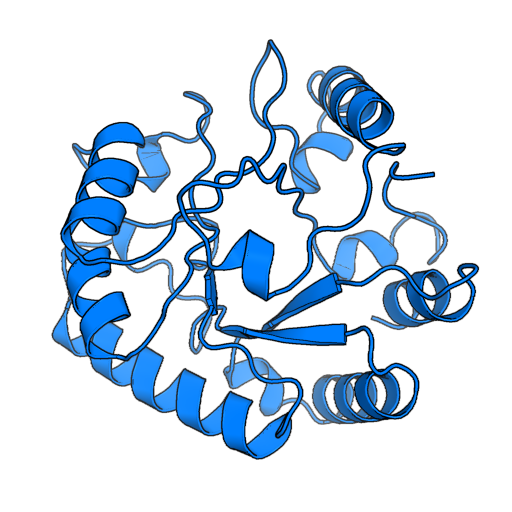.498 1.00 95.69 193 SER A N 1
ATOM 1496 C CA . SER A 1 193 ? 4.474 10.105 14.876 1.00 95.69 193 SER A CA 1
ATOM 1497 C C . SER A 1 193 ? 4.614 11.050 13.678 1.00 95.69 193 SER A C 1
ATOM 1499 O O . SER A 1 193 ? 4.441 12.261 13.818 1.00 95.69 193 SER A O 1
ATOM 1501 N N . ARG A 1 194 ? 4.922 10.516 12.488 1.00 96.25 194 ARG A N 1
ATOM 1502 C CA . ARG A 1 194 ? 5.046 11.293 11.255 1.00 96.25 194 ARG A CA 1
ATOM 1503 C C . ARG A 1 194 ? 3.714 11.398 10.540 1.00 96.25 194 ARG A C 1
ATOM 1505 O O . ARG A 1 194 ? 3.039 10.401 10.273 1.00 96.25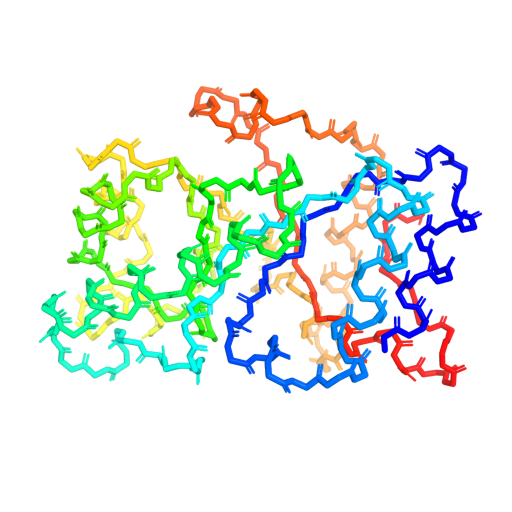 194 ARG A O 1
ATOM 1512 N N . GLU A 1 195 ? 3.404 12.623 10.142 1.00 94.31 195 GLU A N 1
ATOM 1513 C CA . GLU A 1 195 ? 2.334 12.899 9.201 1.00 94.31 195 GLU A CA 1
ATOM 1514 C C . GLU A 1 195 ? 2.796 12.531 7.785 1.00 94.31 195 GLU A C 1
ATOM 1516 O O . GLU A 1 195 ? 3.785 13.058 7.272 1.00 94.31 195 GLU A O 1
ATOM 1521 N N . VAL A 1 196 ? 2.088 11.590 7.160 1.00 96.06 196 VAL A N 1
ATOM 1522 C CA . VAL A 1 196 ? 2.355 11.131 5.794 1.00 96.06 196 VAL A CA 1
ATOM 1523 C C . VAL A 1 196 ? 1.057 11.198 5.010 1.00 96.06 196 VAL A C 1
ATOM 1525 O O . VAL A 1 196 ? 0.081 10.522 5.338 1.00 96.06 196 VAL A O 1
ATOM 1528 N N . VAL A 1 197 ? 1.052 11.992 3.942 1.00 95.62 197 VAL A N 1
ATOM 1529 C CA . VAL A 1 197 ? -0.083 12.041 3.022 1.00 95.62 197 VAL A CA 1
ATOM 1530 C C . VAL A 1 197 ? 0.014 10.882 2.041 1.00 95.62 197 VAL A C 1
ATOM 1532 O O . VAL A 1 197 ? 0.977 10.781 1.282 1.00 95.62 197 VAL A O 1
ATOM 1535 N N . THR A 1 198 ? -1.013 10.037 2.016 1.00 95.81 198 THR A N 1
ATOM 1536 C CA . THR A 1 198 ? -1.028 8.842 1.169 1.00 95.81 198 THR A CA 1
ATOM 1537 C C . THR A 1 198 ? -1.966 9.021 -0.013 1.00 95.81 198 THR A C 1
ATOM 1539 O O . THR A 1 198 ? -3.135 9.371 0.144 1.00 95.81 198 THR A O 1
ATOM 1542 N N . VAL A 1 199 ? -1.473 8.751 -1.218 1.00 95.31 199 VAL A N 1
ATOM 1543 C CA . VAL A 1 199 ? -2.286 8.700 -2.436 1.00 95.31 199 VAL A CA 1
ATOM 1544 C C . VAL A 1 199 ? -2.251 7.305 -3.030 1.00 95.31 199 VAL A C 1
ATOM 1546 O O . VAL A 1 199 ? -1.254 6.597 -2.953 1.00 95.31 199 VAL A O 1
ATOM 1549 N N . TYR A 1 200 ? -3.357 6.920 -3.652 1.00 94.19 200 TYR A N 1
ATOM 1550 C CA . TYR A 1 200 ? -3.533 5.598 -4.233 1.00 94.19 200 TYR A CA 1
ATOM 1551 C C . TYR A 1 200 ? -4.212 5.709 -5.598 1.00 94.19 200 TYR A C 1
ATOM 1553 O O . TYR A 1 200 ? -5.151 6.489 -5.745 1.00 94.19 200 TYR A O 1
ATOM 1561 N N . TRP A 1 201 ? -3.786 4.901 -6.570 1.00 95.50 201 TRP A N 1
ATOM 1562 C CA . TRP A 1 201 ? -4.448 4.680 -7.859 1.00 95.50 201 TRP A CA 1
ATOM 1563 C C . TRP A 1 201 ? -4.115 3.285 -8.412 1.00 95.50 201 TRP A C 1
ATOM 1565 O O . TRP A 1 201 ? -3.263 2.588 -7.861 1.00 95.50 201 TRP A O 1
ATOM 1575 N N . HIS A 1 202 ? -4.797 2.845 -9.474 1.00 94.69 202 HIS A N 1
ATOM 1576 C CA . HIS A 1 202 ? -4.545 1.525 -10.057 1.00 94.69 202 HIS A CA 1
ATOM 1577 C C . HIS A 1 202 ? -3.407 1.565 -11.079 1.00 94.69 202 HIS A C 1
ATOM 1579 O O . HIS A 1 202 ? -3.286 2.516 -11.850 1.00 94.69 202 HIS A O 1
ATOM 1585 N N . LEU A 1 203 ? -2.642 0.475 -11.173 1.00 94.12 203 LEU A N 1
ATOM 1586 C CA . LEU A 1 203 ? -1.688 0.264 -12.268 1.00 94.12 203 LEU A CA 1
ATOM 1587 C C . LEU A 1 203 ? -2.357 0.401 -13.646 1.00 94.12 203 LEU A C 1
ATOM 1589 O O . LEU A 1 203 ? -1.783 1.002 -14.551 1.00 94.12 203 LEU A O 1
ATOM 1593 N N . ASP A 1 204 ? -3.593 -0.079 -13.787 1.00 92.44 204 ASP A N 1
ATOM 1594 C CA . ASP A 1 204 ? -4.338 -0.030 -15.049 1.00 92.44 204 ASP A CA 1
ATOM 1595 C C . ASP A 1 204 ? -4.845 1.366 -15.421 1.00 92.44 204 ASP A C 1
ATOM 1597 O O . ASP A 1 204 ? -5.165 1.611 -16.587 1.00 92.44 204 ASP A O 1
ATOM 1601 N N . ASP A 1 205 ? -4.851 2.329 -14.489 1.00 94.12 205 ASP A N 1
ATOM 1602 C CA . ASP A 1 205 ? -5.169 3.716 -14.842 1.00 94.12 205 ASP A CA 1
ATOM 1603 C C . ASP A 1 205 ? -4.153 4.272 -15.857 1.00 94.12 205 ASP A C 1
ATOM 1605 O O . ASP A 1 205 ? -4.514 5.102 -16.694 1.00 94.12 205 ASP A O 1
ATOM 1609 N N . HIS A 1 206 ? -2.929 3.731 -15.889 1.00 94.06 206 HIS A N 1
ATOM 1610 C CA . HIS A 1 206 ? -1.905 4.062 -16.884 1.00 94.06 206 HIS A CA 1
ATOM 1611 C C . HIS A 1 206 ? -2.213 3.571 -18.300 1.00 94.06 206 HIS A C 1
ATOM 1613 O O . HIS A 1 206 ? -1.637 4.093 -19.247 1.00 94.06 206 HIS A O 1
ATOM 1619 N N . ALA A 1 207 ? -3.136 2.624 -18.497 1.00 92.81 207 ALA A N 1
ATOM 1620 C CA . ALA A 1 207 ? -3.581 2.240 -19.842 1.00 92.81 207 ALA A CA 1
ATOM 1621 C C . ALA A 1 207 ? -4.493 3.307 -20.478 1.00 92.81 207 ALA A C 1
ATOM 1623 O O . ALA A 1 207 ? -4.669 3.363 -21.699 1.00 92.81 207 ALA A O 1
ATOM 1624 N N . ARG A 1 208 ? -5.069 4.200 -19.663 1.00 91.56 208 ARG A N 1
ATOM 1625 C CA . ARG A 1 208 ? -5.982 5.242 -20.135 1.00 91.56 208 ARG A CA 1
ATOM 1626 C C . ARG A 1 208 ? -5.265 6.230 -21.056 1.00 91.56 208 ARG A C 1
ATOM 1628 O O . ARG A 1 208 ? -4.065 6.477 -20.952 1.00 91.56 208 ARG A O 1
ATOM 1635 N N . ARG A 1 209 ? -6.045 6.869 -21.937 1.00 89.62 209 ARG A N 1
ATOM 1636 C CA . ARG A 1 209 ? -5.554 7.867 -22.912 1.00 89.62 209 ARG A CA 1
ATOM 1637 C C . ARG A 1 209 ? -4.443 7.317 -23.821 1.00 89.62 209 ARG A C 1
ATOM 1639 O O . ARG A 1 209 ? -3.516 8.052 -24.162 1.00 89.62 209 ARG A O 1
ATOM 1646 N N . ASN A 1 210 ? -4.566 6.049 -24.218 1.00 89.19 210 ASN A N 1
ATOM 1647 C CA . ASN A 1 210 ? -3.590 5.318 -25.030 1.00 89.19 210 ASN A CA 1
ATOM 1648 C C . ASN A 1 210 ? -2.215 5.256 -24.349 1.00 89.19 210 ASN A C 1
ATOM 1650 O O . ASN A 1 210 ? -1.207 5.613 -24.951 1.00 89.19 210 ASN A O 1
ATOM 1654 N N . GLY A 1 211 ? -2.183 4.889 -23.064 1.00 88.94 211 GLY A N 1
ATOM 1655 C CA . GLY A 1 211 ? -0.923 4.766 -22.324 1.00 88.94 211 GLY A CA 1
ATOM 1656 C C . GLY A 1 211 ? -0.310 6.087 -21.843 1.00 88.94 211 GLY A C 1
ATOM 1657 O O . GLY A 1 211 ? 0.852 6.102 -21.456 1.00 88.94 211 GLY A O 1
ATOM 1658 N N . ARG A 1 212 ? -1.043 7.209 -21.925 1.00 88.81 212 ARG A N 1
ATOM 1659 C CA . ARG A 1 212 ? -0.530 8.566 -21.620 1.00 88.81 212 ARG A CA 1
ATOM 1660 C C . ARG A 1 212 ? -1.141 9.193 -20.374 1.00 88.81 212 ARG A C 1
ATOM 1662 O O . ARG A 1 212 ? -0.939 10.377 -20.109 1.00 88.81 212 ARG A O 1
ATOM 1669 N N . TRP A 1 213 ? -1.990 8.467 -19.657 1.00 92.81 213 TRP A N 1
ATOM 1670 C C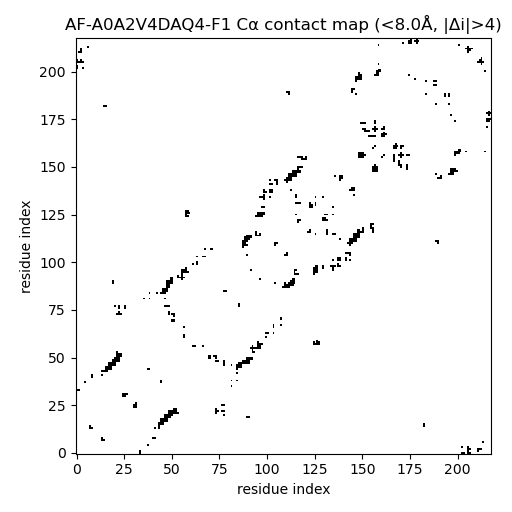A . TRP A 1 213 ? -2.470 8.967 -18.379 1.00 92.81 213 TRP A CA 1
ATOM 1671 C C . TRP A 1 213 ? -1.339 8.913 -17.352 1.00 92.81 213 TRP A C 1
ATOM 1673 O O . TRP A 1 213 ? -0.649 7.910 -17.253 1.00 92.81 213 TRP A O 1
ATOM 1683 N N . ALA A 1 214 ? -1.189 9.991 -16.586 1.00 91.25 214 ALA A N 1
ATOM 1684 C CA . ALA A 1 214 ? -0.263 10.082 -15.471 1.00 91.25 214 ALA A CA 1
ATOM 1685 C C . ALA A 1 214 ? -1.009 10.600 -14.231 1.00 91.25 214 ALA A C 1
ATOM 1687 O O . ALA A 1 214 ? -1.946 11.407 -14.371 1.00 91.25 214 ALA A O 1
ATOM 1688 N N . PRO A 1 215 ? -0.611 10.168 -13.022 1.00 91.62 215 PRO A N 1
ATOM 1689 C CA . PRO A 1 215 ? -1.130 10.726 -11.785 1.00 91.62 215 PRO A CA 1
ATOM 1690 C C . PRO A 1 215 ? -0.853 12.240 -11.713 1.00 91.62 215 PRO A C 1
ATOM 1692 O O . PRO A 1 215 ? 0.234 12.682 -12.085 1.00 91.62 215 PRO A O 1
ATOM 1695 N N . PRO A 1 216 ? -1.803 13.057 -11.219 1.00 89.56 216 PRO A N 1
ATOM 1696 C CA . PRO A 1 216 ? -1.656 14.510 -11.095 1.00 89.56 216 PRO A CA 1
ATOM 1697 C C . PRO A 1 216 ? -0.766 14.911 -9.901 1.00 89.56 216 PRO A C 1
ATOM 1699 O O . PRO A 1 216 ? -1.198 15.661 -9.029 1.00 89.56 216 PRO A O 1
ATOM 1702 N N . LEU A 1 217 ? 0.453 14.372 -9.858 1.00 83.50 217 LEU A N 1
ATOM 1703 C CA . LEU A 1 217 ? 1.497 14.642 -8.859 1.00 83.50 217 LEU A CA 1
ATOM 1704 C C . LEU A 1 217 ? 2.644 15.496 -9.431 1.00 83.50 217 LEU A C 1
ATOM 1706 O O . LEU A 1 217 ? 3.659 15.684 -8.765 1.00 83.50 217 LEU A O 1
ATOM 1710 N N . SER A 1 218 ? 2.462 15.992 -10.657 1.00 60.16 218 SER A N 1
ATOM 1711 C CA . SER A 1 218 ? 3.336 16.903 -11.404 1.00 60.16 218 SER A CA 1
ATOM 1712 C C . SER A 1 218 ? 2.803 18.328 -11.370 1.00 60.16 218 SER A C 1
ATOM 1714 O O . SER A 1 218 ? 1.589 18.476 -11.668 1.00 60.16 218 SER A O 1
#

Nearest PDB structures (foldseek):
  4e5y-assembly1_B  TM=2.950E-01  e=9.241E-01  Homo sapiens
  8hw6-assembly1_A  TM=2.846E-01  e=6.110E-01  Heterodera glycines
  8hw8-assembly1_A  TM=2.840E-01  e=8.211E-01  Heterodera glycines
  2vrc-assembly1_D  TM=3.805E-01  e=3.391E+00  Citrobacter sp. MY-5

Solvent-accessible surface area (backbone atoms only — not comparable to full-atom values): 11686 Å² total; per-residue (Å²): 91,68,29,42,54,49,60,39,72,73,35,88,87,35,72,70,46,72,47,65,41,38,33,56,52,68,72,37,67,68,57,40,54,53,50,53,52,49,48,74,74,32,91,41,48,35,34,29,39,18,40,30,83,50,66,44,56,27,78,48,73,93,51,65,67,62,51,46,54,38,43,55,53,17,51,52,56,43,41,73,71,51,47,88,34,49,44,58,31,39,31,41,22,98,35,20,41,28,42,78,52,25,52,53,40,32,75,72,60,30,44,29,36,51,34,51,54,85,25,78,92,52,29,76,30,22,12,89,96,44,40,54,67,52,31,51,53,30,19,53,75,40,66,21,25,73,41,46,38,43,57,33,102,89,30,57,28,35,40,71,25,57,72,37,84,83,40,23,65,46,15,46,53,44,38,54,72,51,37,83,56,81,83,78,49,72,67,51,65,60,33,75,91,48,90,66,90,31,80,54,66,60,62,65,55,13,50,37,80,85,41,65,41,73,79,61,55,119

Foldseek 3Di:
DVLVLCQQLVDDVRAADEAADQLCCCVDPVSLVVVVVSVVSDVRYAYEHAWHHLDLQLQDPDDLPVRLVRCVVSLVSCCVRNPPSYDLEYEYRVLQAELVVLLSSLVSPRAEYESAAQFPVCQCSRHPPDGSVSNCVSNVVSNHAYAYADAFPHGHLAQVLCVDPPSVVRSLVSLLVCLPPDRDDPVLRNDNVHDDHDYYHDPCCCPPPVNPDDRSSD

Radius of gyration: 16.73 Å; Cα contacts (8 Å, |Δi|>4): 389; chains: 1; bounding box: 37×39×44 Å

Secondary structure (DSSP, 8-state):
-HHHHHHHHTSTT---EEEEE-GGGGG-HHHHHHHHHHHHH-TTEEEEE--SS---GGGSS--HHHHHHHHHHHHHHHHHHHGGGEEEEE--GGG---TTHHHHHHHTT--EE------GGGGGGG-TT--HHHHHHHHHHTT-EE-PBPEETTEE-STGGGTSTTHHHHHHHHHHHHTTSPPPPHHHHH-TTS---B----GGGGGHHHHT---S--